Protein AF-A0A9Q0YGW3-F1 (afdb_monomer_lite)

pLDDT: mean 72.69, std 21.83, range [34.22, 97.94]

Structure (mmCIF, N/CA/C/O backbone):
data_AF-A0A9Q0YGW3-F1
#
_entry.id   AF-A0A9Q0YGW3-F1
#
loop_
_atom_site.group_PDB
_atom_site.id
_atom_site.type_symbol
_atom_site.label_atom_id
_atom_site.label_alt_id
_atom_site.label_comp_id
_atom_site.label_asym_id
_atom_site.label_entity_id
_atom_site.label_seq_id
_atom_site.pdbx_PDB_ins_code
_atom_site.Cartn_x
_atom_site.Cartn_y
_atom_site.Cartn_z
_atom_site.occupancy
_atom_site.B_iso_or_equiv
_atom_site.auth_seq_id
_atom_site.auth_comp_id
_atom_site.auth_asym_id
_atom_site.auth_atom_id
_atom_site.pdbx_PDB_model_num
ATOM 1 N N . MET A 1 1 ? 1.025 28.188 9.854 1.00 34.22 1 MET A N 1
ATOM 2 C CA . MET A 1 1 ? 1.081 28.379 8.388 1.00 34.22 1 MET A CA 1
ATOM 3 C C . MET A 1 1 ? 1.190 27.004 7.751 1.00 34.22 1 MET A C 1
ATOM 5 O O . MET A 1 1 ? 2.243 26.392 7.856 1.00 34.22 1 MET A O 1
ATOM 9 N N . ALA A 1 2 ? 0.099 26.469 7.198 1.00 44.47 2 ALA A N 1
ATOM 10 C CA . ALA A 1 2 ? 0.156 25.222 6.439 1.00 44.47 2 ALA A CA 1
ATOM 11 C C . ALA A 1 2 ? 0.790 25.534 5.076 1.00 44.47 2 ALA A C 1
ATOM 13 O O . ALA A 1 2 ? 0.248 26.331 4.313 1.00 44.47 2 ALA A O 1
AT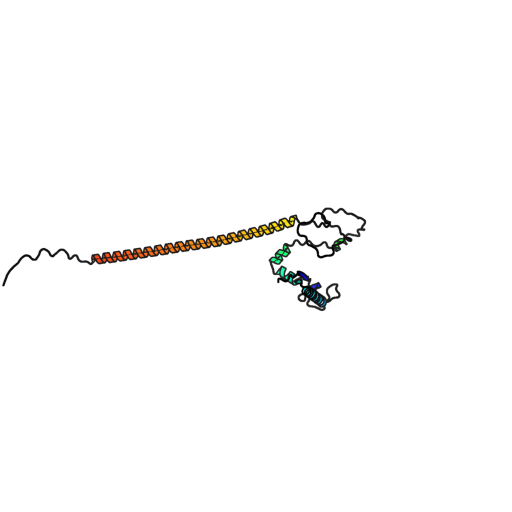OM 14 N N . SER A 1 3 ? 1.976 24.985 4.818 1.00 52.34 3 SER A N 1
ATOM 15 C CA . SER A 1 3 ? 2.612 25.055 3.503 1.00 52.34 3 SER A CA 1
ATOM 16 C C . SER A 1 3 ? 1.710 24.332 2.504 1.00 52.34 3 SER A C 1
ATOM 18 O O . SER A 1 3 ? 1.443 23.145 2.679 1.00 52.34 3 SER A O 1
ATOM 20 N N . ILE A 1 4 ? 1.205 25.041 1.492 1.00 58.38 4 ILE A N 1
ATOM 21 C CA . ILE A 1 4 ? 0.469 24.436 0.377 1.00 58.38 4 ILE A CA 1
ATOM 22 C C . ILE A 1 4 ? 1.503 23.685 -0.468 1.00 58.38 4 ILE A C 1
ATOM 24 O O . ILE A 1 4 ? 2.115 24.253 -1.372 1.00 58.38 4 ILE A O 1
ATOM 28 N N . THR A 1 5 ? 1.758 22.422 -0.140 1.00 63.16 5 THR A N 1
ATOM 29 C CA . THR A 1 5 ? 2.591 21.550 -0.966 1.00 63.16 5 THR A CA 1
ATOM 30 C C . THR A 1 5 ? 1.760 21.017 -2.127 1.00 63.16 5 THR A C 1
ATOM 32 O O . THR A 1 5 ? 0.604 20.625 -1.967 1.00 63.16 5 THR A O 1
ATOM 35 N N . ARG A 1 6 ? 2.324 21.043 -3.338 1.00 78.75 6 ARG A N 1
ATOM 36 C CA . ARG A 1 6 ? 1.655 20.495 -4.527 1.00 78.75 6 ARG A CA 1
ATOM 37 C C . ARG A 1 6 ? 2.003 19.005 -4.607 1.00 78.75 6 ARG A C 1
ATOM 39 O O . ARG A 1 6 ? 3.188 18.711 -4.784 1.00 78.75 6 ARG A O 1
ATOM 46 N N . PRO A 1 7 ? 1.045 18.073 -4.464 1.00 85.56 7 PRO A N 1
ATOM 47 C CA . PRO A 1 7 ? 1.354 16.651 -4.535 1.00 85.56 7 PRO A CA 1
ATOM 48 C C . PRO A 1 7 ? 1.792 16.280 -5.956 1.00 85.56 7 PRO A C 1
ATOM 50 O O . PRO A 1 7 ? 1.189 16.716 -6.939 1.00 85.56 7 PRO A O 1
ATOM 53 N N . PHE A 1 8 ? 2.851 15.483 -6.067 1.00 85.12 8 PHE A N 1
ATOM 54 C CA . PHE A 1 8 ? 3.361 14.965 -7.332 1.00 85.12 8 PHE A CA 1
ATOM 55 C C . PHE A 1 8 ? 3.644 13.469 -7.201 1.00 85.12 8 PHE A C 1
ATOM 57 O O . PHE A 1 8 ? 4.575 13.060 -6.512 1.00 85.12 8 PHE A O 1
ATOM 64 N N . THR A 1 9 ? 2.858 12.640 -7.880 1.00 90.81 9 THR A N 1
ATOM 65 C CA . THR A 1 9 ? 2.995 11.179 -7.827 1.00 90.81 9 THR A CA 1
ATOM 66 C C . THR A 1 9 ? 3.787 10.656 -9.022 1.00 90.81 9 THR A C 1
ATOM 68 O O . THR A 1 9 ? 3.418 10.920 -10.168 1.00 90.81 9 THR A O 1
ATOM 71 N N . ASN A 1 10 ? 4.839 9.873 -8.779 1.00 91.12 10 ASN A N 1
ATOM 72 C CA . ASN A 1 10 ? 5.590 9.163 -9.818 1.00 91.12 10 ASN A CA 1
ATOM 73 C C . ASN A 1 10 ? 5.508 7.648 -9.624 1.00 91.12 10 ASN A C 1
ATOM 75 O O . ASN A 1 10 ? 5.675 7.139 -8.517 1.00 91.12 10 ASN A O 1
ATOM 79 N N . PHE A 1 11 ? 5.368 6.934 -10.738 1.00 94.81 11 PHE A N 1
ATOM 80 C CA . PHE A 1 11 ? 5.525 5.487 -10.800 1.00 94.81 11 PHE A CA 1
ATOM 81 C C . PHE A 1 11 ? 6.723 5.131 -11.687 1.00 94.81 11 PHE A C 1
ATOM 83 O O . PHE A 1 11 ? 6.799 5.572 -12.837 1.00 94.81 11 PHE A O 1
ATOM 90 N N . TYR A 1 12 ? 7.663 4.342 -11.167 1.00 95.69 12 TYR A N 1
ATOM 91 C CA . TYR A 1 12 ? 8.902 3.993 -11.861 1.00 95.69 12 TYR A CA 1
ATOM 92 C C . TYR A 1 12 ? 8.947 2.515 -12.241 1.00 95.69 12 TYR A C 1
ATOM 94 O O . TYR A 1 12 ? 9.093 1.641 -11.387 1.00 95.69 12 TYR A O 1
ATOM 102 N N . GLY A 1 13 ? 8.929 2.241 -13.548 1.00 96.25 13 GLY A N 1
ATOM 103 C CA . GLY A 1 13 ? 9.282 0.921 -14.071 1.00 96.25 13 GLY A CA 1
ATOM 104 C C . GLY A 1 13 ? 10.760 0.618 -13.813 1.00 96.25 13 GLY A C 1
ATOM 105 O O . GLY A 1 13 ? 11.630 1.402 -14.215 1.00 96.25 13 GLY A O 1
ATOM 106 N N . CYS A 1 14 ? 11.051 -0.510 -13.168 1.00 96.44 14 CYS A N 1
ATOM 107 C CA . CYS A 1 14 ? 12.362 -0.839 -12.614 1.00 96.44 14 CYS A CA 1
ATOM 108 C C . CYS A 1 14 ? 13.463 -0.942 -13.671 1.00 96.44 14 CYS A C 1
ATOM 110 O O . CYS A 1 14 ? 14.580 -0.486 -13.432 1.00 96.44 14 CYS A O 1
ATOM 112 N N . VAL A 1 15 ? 13.151 -1.514 -14.836 1.00 95.88 15 VAL A N 1
ATOM 113 C CA . VAL A 1 15 ? 14.101 -1.667 -15.953 1.00 95.88 15 VAL A CA 1
ATOM 114 C C . VAL A 1 15 ? 14.443 -0.317 -16.585 1.00 95.88 15 VAL A C 1
ATOM 116 O O . VAL A 1 15 ? 15.586 -0.075 -16.954 1.00 95.88 15 VAL A O 1
ATOM 119 N N . TRP A 1 16 ? 13.463 0.577 -16.698 1.00 95.81 16 TRP A N 1
ATOM 120 C CA . TRP A 1 16 ? 13.606 1.845 -17.418 1.00 95.81 16 TRP A CA 1
ATOM 121 C C . TRP A 1 16 ? 14.227 2.957 -16.570 1.00 95.81 16 TRP A C 1
ATOM 123 O O . TRP A 1 16 ? 14.836 3.878 -17.112 1.00 95.81 16 TRP A O 1
ATOM 133 N N . HIS A 1 17 ? 14.085 2.855 -15.248 1.00 96.44 17 HIS A N 1
ATOM 134 C CA . HIS A 1 17 ? 14.568 3.838 -14.274 1.00 96.44 17 HIS A CA 1
ATOM 135 C C . HIS A 1 17 ? 15.733 3.313 -13.422 1.00 96.44 17 HIS A C 1
ATOM 137 O O . HIS A 1 17 ? 16.160 3.984 -12.484 1.00 96.44 17 HIS A O 1
ATOM 143 N N . GLY A 1 18 ? 16.249 2.118 -13.729 1.00 96.00 18 GLY A N 1
ATOM 144 C CA . GLY A 1 18 ? 17.451 1.577 -13.101 1.00 96.00 18 GLY A CA 1
ATOM 145 C C . GLY A 1 18 ? 17.289 1.254 -11.616 1.00 96.00 18 GLY A C 1
ATOM 146 O O . GLY A 1 18 ? 18.167 1.587 -10.819 1.00 96.00 18 GLY A O 1
ATOM 147 N N . CYS A 1 19 ? 16.185 0.611 -11.223 1.00 97.00 19 CYS A N 1
ATOM 148 C CA . CYS A 1 19 ? 15.903 0.301 -9.818 1.00 97.00 19 CYS A CA 1
ATOM 149 C C . CYS A 1 19 ? 17.096 -0.390 -9.133 1.00 97.00 19 CYS A C 1
ATOM 151 O O . CYS A 1 19 ? 17.516 -1.452 -9.599 1.00 97.00 19 CYS A O 1
ATOM 153 N N . PRO A 1 20 ? 17.618 0.137 -8.012 1.00 94.44 20 PRO A N 1
ATOM 154 C CA . PRO A 1 20 ? 18.785 -0.441 -7.344 1.00 94.44 20 PRO A CA 1
ATOM 155 C C . PRO A 1 20 ? 18.497 -1.802 -6.693 1.00 94.44 20 PRO A C 1
ATOM 157 O O . PRO A 1 20 ? 19.422 -2.573 -6.471 1.00 94.44 20 PRO A O 1
ATOM 160 N N . ARG A 1 21 ? 17.223 -2.118 -6.412 1.00 95.12 21 ARG A N 1
ATOM 161 C CA . ARG A 1 21 ? 16.808 -3.409 -5.833 1.00 95.12 21 ARG A CA 1
ATOM 162 C C . ARG A 1 21 ? 16.733 -4.522 -6.878 1.00 95.12 21 ARG A C 1
ATOM 164 O O . ARG A 1 21 ? 17.097 -5.654 -6.590 1.00 95.12 21 ARG A O 1
ATOM 171 N N . CYS A 1 22 ? 16.246 -4.205 -8.078 1.00 95.38 22 CYS A N 1
ATOM 172 C CA . CYS A 1 22 ? 15.984 -5.199 -9.125 1.00 95.38 22 CYS A CA 1
ATOM 173 C C . CYS A 1 22 ? 17.083 -5.274 -10.188 1.00 95.38 22 CYS A C 1
ATOM 175 O O . CYS A 1 22 ? 17.227 -6.303 -10.840 1.00 95.38 22 CYS A O 1
ATOM 177 N N . GLN A 1 23 ? 17.829 -4.186 -10.399 1.00 95.00 23 GLN A N 1
ATOM 178 C CA . GLN A 1 23 ? 18.868 -4.077 -11.423 1.00 95.00 23 GLN A CA 1
ATOM 179 C C . GLN A 1 23 ? 20.235 -3.965 -10.735 1.00 95.00 23 GLN A C 1
ATOM 181 O O . GLN A 1 23 ? 20.761 -2.864 -10.548 1.00 95.00 23 GLN A O 1
ATOM 186 N N . THR A 1 24 ? 20.770 -5.114 -10.307 1.00 94.44 24 THR A N 1
ATOM 187 C CA . THR A 1 24 ? 22.036 -5.215 -9.558 1.00 94.44 24 THR A CA 1
ATOM 188 C C . THR A 1 24 ? 23.260 -4.939 -10.429 1.00 94.44 24 THR A C 1
ATOM 190 O O . THR A 1 24 ? 24.196 -4.289 -9.973 1.00 94.44 24 THR A O 1
ATOM 193 N N . ASP A 1 25 ? 23.242 -5.360 -11.696 1.00 96.00 25 ASP A N 1
ATOM 194 C CA . ASP A 1 25 ? 24.261 -4.971 -12.673 1.00 96.00 25 ASP A CA 1
ATOM 195 C C . ASP A 1 25 ? 24.021 -3.528 -13.139 1.00 96.00 2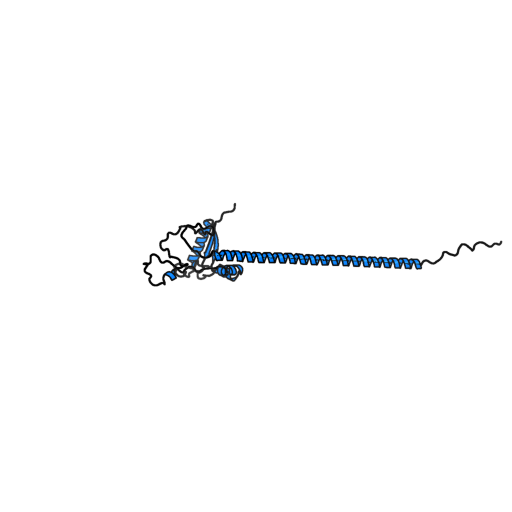5 ASP A C 1
ATOM 197 O O . ASP A 1 25 ? 23.177 -3.243 -13.994 1.00 96.00 25 ASP A O 1
ATOM 201 N N . ARG A 1 26 ? 24.778 -2.608 -12.537 1.00 95.94 26 ARG A N 1
ATOM 202 C CA . ARG A 1 26 ? 24.669 -1.161 -12.753 1.00 95.94 26 ARG A CA 1
ATOM 203 C C . ARG A 1 26 ? 25.230 -0.713 -14.104 1.00 95.94 26 ARG A C 1
ATOM 205 O O . ARG A 1 26 ? 24.780 0.301 -14.637 1.00 95.94 26 ARG A O 1
ATOM 212 N N . CYS A 1 27 ? 26.158 -1.482 -14.674 1.00 96.19 27 CYS A N 1
ATOM 213 C CA . CYS A 1 27 ? 26.811 -1.197 -15.953 1.00 96.19 27 CYS A CA 1
ATOM 214 C C . CYS A 1 27 ? 26.012 -1.727 -17.150 1.00 96.19 27 CYS A C 1
ATOM 216 O O . CYS A 1 27 ? 26.221 -1.285 -18.285 1.00 96.19 27 CYS A O 1
ATOM 218 N N . LYS A 1 28 ? 25.070 -2.648 -16.915 1.00 95.75 28 LYS A N 1
ATOM 219 C CA . LYS A 1 28 ? 24.149 -3.144 -17.938 1.00 95.75 28 LYS A CA 1
ATOM 220 C C . LYS A 1 28 ? 23.395 -1.996 -18.607 1.00 95.75 28 LYS A C 1
ATOM 222 O O . LYS A 1 28 ? 22.897 -1.084 -17.949 1.00 95.75 28 LYS A O 1
ATOM 227 N N . LYS A 1 29 ? 23.256 -2.070 -19.931 1.00 96.81 29 LYS A N 1
ATOM 228 C CA . LYS A 1 29 ? 22.435 -1.125 -20.696 1.00 96.81 29 LYS A CA 1
ATOM 229 C C . LYS A 1 29 ? 20.947 -1.413 -20.527 1.00 96.81 29 LYS A C 1
ATOM 231 O O . LYS A 1 29 ? 20.521 -2.569 -20.524 1.00 96.81 29 LYS A O 1
ATOM 236 N N . VAL A 1 30 ? 20.156 -0.348 -20.450 1.00 95.69 30 VAL A N 1
ATOM 237 C CA . VAL A 1 30 ? 18.694 -0.444 -20.534 1.00 95.69 30 VAL A CA 1
ATOM 238 C C . VAL A 1 30 ? 18.309 -0.912 -21.951 1.00 95.69 30 VAL A C 1
ATOM 240 O O . VAL A 1 30 ? 18.898 -0.423 -22.921 1.00 95.69 30 VAL A O 1
ATOM 243 N N . PRO A 1 31 ? 17.351 -1.848 -22.117 1.00 94.12 31 PRO A N 1
ATOM 244 C CA . PRO A 1 31 ? 16.952 -2.351 -23.432 1.00 94.12 31 PRO A CA 1
ATOM 245 C C . PRO A 1 31 ? 16.588 -1.225 -24.409 1.00 94.12 31 PRO A C 1
ATOM 247 O O . PRO A 1 31 ? 15.823 -0.327 -24.073 1.00 94.12 31 PRO A O 1
ATOM 250 N N . GLY A 1 32 ? 17.156 -1.250 -25.617 1.00 92.25 32 GLY A N 1
ATOM 251 C CA . GLY A 1 32 ? 16.901 -0.223 -26.638 1.00 92.25 32 GLY A CA 1
ATOM 252 C C . GLY A 1 32 ? 17.444 1.175 -26.305 1.00 92.25 32 GLY A C 1
ATOM 253 O O . GLY A 1 32 ? 17.109 2.139 -26.991 1.00 92.25 32 GLY A O 1
ATOM 254 N N . SER A 1 33 ? 18.281 1.310 -25.273 1.00 92.12 33 SER A N 1
ATOM 255 C CA . SER A 1 33 ? 18.845 2.582 -24.824 1.00 92.12 33 SER A CA 1
ATOM 256 C C . SER A 1 33 ? 20.373 2.560 -24.838 1.00 92.12 33 SER A C 1
ATOM 258 O O . SER A 1 33 ? 21.018 1.526 -24.671 1.00 92.12 33 SER A O 1
ATOM 260 N N . ARG A 1 34 ? 20.974 3.743 -25.002 1.00 95.00 34 ARG A N 1
ATOM 261 C CA . ARG A 1 34 ? 22.428 3.936 -24.862 1.00 95.00 34 ARG A CA 1
ATOM 262 C C . ARG A 1 34 ? 22.890 4.062 -23.408 1.00 95.00 34 ARG A C 1
ATOM 264 O O . ARG A 1 34 ? 24.089 4.024 -23.163 1.00 95.00 34 ARG A O 1
ATOM 271 N N . PHE A 1 35 ? 21.955 4.259 -22.480 1.00 96.25 35 PHE A N 1
ATOM 272 C CA . PHE A 1 35 ? 22.228 4.512 -21.068 1.00 96.25 35 PHE A CA 1
ATOM 273 C C . PHE A 1 35 ? 22.314 3.214 -20.264 1.00 96.25 35 PHE A C 1
ATOM 275 O O . PHE A 1 35 ? 21.610 2.241 -20.555 1.00 96.25 35 PHE A O 1
ATOM 282 N N . THR A 1 36 ? 23.154 3.229 -19.236 1.00 97.69 36 THR A N 1
ATOM 283 C CA . THR A 1 36 ? 23.264 2.151 -18.251 1.00 97.69 36 THR A CA 1
ATOM 284 C C . THR A 1 36 ? 22.145 2.218 -17.204 1.00 97.69 36 THR A C 1
ATOM 286 O O . THR A 1 36 ? 21.430 3.224 -17.085 1.00 97.69 36 THR A O 1
ATOM 289 N N . MET A 1 37 ? 21.976 1.143 -16.431 1.00 97.50 37 MET A N 1
ATOM 290 C CA . MET A 1 37 ? 21.082 1.129 -15.268 1.00 97.50 37 MET A CA 1
ATOM 291 C C . MET A 1 37 ? 21.466 2.228 -14.271 1.00 97.50 37 MET A C 1
ATOM 293 O O . MET A 1 37 ? 20.584 2.917 -13.759 1.00 97.50 37 MET A O 1
ATOM 297 N N . GLU A 1 38 ? 22.764 2.468 -14.064 1.00 97.88 38 GLU A N 1
ATOM 298 C CA . GLU A 1 38 ? 23.231 3.566 -13.215 1.00 97.88 38 GLU A CA 1
ATOM 299 C C . GLU A 1 38 ? 22.857 4.941 -13.771 1.00 97.88 38 GLU A C 1
ATOM 301 O O . GLU A 1 38 ? 22.288 5.764 -13.053 1.00 97.88 38 GLU A O 1
ATOM 306 N N . ASP A 1 39 ? 23.073 5.177 -15.066 1.00 97.88 39 ASP A N 1
ATOM 307 C CA . ASP A 1 39 ? 22.738 6.460 -15.692 1.00 97.88 39 ASP A CA 1
ATOM 308 C C . ASP A 1 39 ? 21.251 6.808 -15.536 1.00 97.88 39 ASP A C 1
ATOM 310 O O . ASP A 1 39 ? 20.884 7.957 -15.273 1.00 97.88 39 ASP A O 1
ATOM 314 N N . THR A 1 40 ? 20.371 5.824 -15.740 1.00 96.88 40 THR A N 1
ATOM 315 C CA . THR A 1 40 ? 18.917 6.028 -15.629 1.00 96.88 40 THR A CA 1
ATOM 316 C C . THR A 1 40 ? 18.463 6.224 -14.186 1.00 96.88 40 THR A C 1
ATOM 318 O O . THR A 1 40 ? 17.601 7.071 -13.931 1.00 96.88 40 THR A O 1
ATOM 321 N N . TYR A 1 41 ? 19.099 5.551 -13.231 1.00 97.75 41 TYR A N 1
ATOM 322 C CA . TYR A 1 41 ? 18.865 5.778 -11.809 1.00 97.75 41 TYR A CA 1
ATOM 323 C C . TYR A 1 41 ? 19.292 7.178 -11.365 1.00 97.75 41 TYR A C 1
ATOM 325 O O . TYR A 1 41 ? 18.502 7.903 -10.758 1.00 97.75 41 TYR A O 1
ATOM 333 N N . LEU A 1 42 ? 20.493 7.620 -11.747 1.00 97.94 42 LEU A N 1
ATOM 334 C CA . LEU A 1 42 ? 20.981 8.966 -11.438 1.00 97.94 42 LEU A CA 1
ATOM 335 C C . LEU A 1 42 ? 20.082 10.051 -12.043 1.00 97.94 42 LEU A C 1
ATOM 337 O O . LEU A 1 42 ? 19.812 11.071 -11.403 1.00 97.94 42 LEU A O 1
ATOM 341 N N . LYS A 1 43 ? 19.559 9.830 -13.254 1.00 97.12 43 LYS A N 1
ATOM 342 C CA . LYS A 1 43 ? 18.549 10.716 -13.855 1.00 97.12 43 LYS A CA 1
ATOM 343 C C . LYS A 1 43 ? 17.248 10.741 -13.062 1.00 97.12 43 LYS A C 1
ATOM 345 O O . LYS A 1 43 ? 16.692 11.824 -12.882 1.00 97.12 43 LYS A O 1
ATOM 350 N N . THR A 1 44 ? 16.788 9.587 -12.585 1.00 96.31 44 THR A N 1
ATOM 351 C CA . THR A 1 44 ? 15.595 9.478 -11.734 1.00 96.31 44 THR A CA 1
ATOM 352 C C . THR A 1 44 ? 15.786 10.301 -10.461 1.00 96.31 44 THR A C 1
ATOM 354 O O . THR A 1 44 ? 15.013 11.224 -10.221 1.00 96.31 44 THR A O 1
ATOM 357 N N . LEU A 1 45 ? 16.901 10.113 -9.745 1.00 96.69 45 LEU A N 1
ATOM 358 C CA . LEU A 1 45 ? 17.235 10.908 -8.555 1.00 96.69 45 LEU A CA 1
ATOM 359 C C . LEU A 1 45 ? 17.332 12.410 -8.848 1.00 96.69 45 LEU A C 1
ATOM 361 O O . LEU A 1 45 ? 16.879 13.238 -8.056 1.00 96.69 45 LEU A O 1
ATOM 365 N N . LYS A 1 46 ? 17.923 12.788 -9.988 1.00 97.44 46 LYS A N 1
ATOM 366 C CA . LYS A 1 46 ? 18.014 14.193 -10.405 1.00 97.44 46 LYS A CA 1
ATOM 367 C C . LYS A 1 46 ? 16.627 14.796 -10.641 1.00 97.44 46 LYS A C 1
ATOM 369 O O . LYS A 1 46 ? 16.403 15.941 -10.246 1.00 97.44 46 LYS A O 1
ATOM 374 N N . LYS A 1 47 ? 15.700 14.042 -11.241 1.00 95.06 47 LYS A N 1
ATOM 375 C CA . LYS A 1 47 ? 14.305 14.462 -11.443 1.00 95.06 47 LYS A CA 1
ATOM 376 C C . LYS A 1 47 ? 13.590 14.646 -10.104 1.00 95.06 47 LYS A C 1
ATOM 378 O O . LYS A 1 47 ? 12.998 15.701 -9.895 1.00 95.06 47 LYS A O 1
ATOM 383 N N . THR A 1 48 ? 13.700 13.686 -9.187 1.00 94.31 48 THR A N 1
ATOM 384 C CA . THR A 1 48 ? 13.100 13.766 -7.844 1.00 94.31 48 THR A CA 1
ATOM 385 C C . THR A 1 48 ? 13.596 14.993 -7.085 1.00 94.31 48 THR A C 1
ATOM 387 O O . THR A 1 48 ? 12.792 15.803 -6.627 1.00 94.31 48 THR A O 1
ATOM 390 N N . LYS A 1 49 ? 14.918 15.214 -7.053 1.00 95.56 49 LYS A N 1
ATOM 391 C CA . LYS A 1 49 ? 15.521 16.397 -6.414 1.00 95.56 49 LYS A CA 1
ATOM 392 C C . LYS A 1 49 ? 15.042 17.705 -7.036 1.00 95.56 49 LYS A C 1
ATOM 394 O O . LYS A 1 49 ? 14.798 18.678 -6.327 1.00 95.56 49 LYS A O 1
ATOM 399 N N . MET A 1 50 ? 14.913 17.746 -8.361 1.00 96.00 50 MET A N 1
ATOM 400 C CA . MET A 1 50 ? 14.391 18.917 -9.063 1.00 96.00 50 MET A CA 1
ATOM 401 C C . MET A 1 50 ? 12.937 19.201 -8.667 1.00 96.00 50 MET A C 1
ATOM 403 O O . MET A 1 50 ? 12.593 20.356 -8.440 1.00 96.00 50 MET A O 1
ATOM 407 N N . LEU A 1 51 ? 12.089 18.178 -8.563 1.00 91.94 51 LEU A N 1
ATOM 408 C CA . LEU A 1 51 ? 10.693 18.335 -8.148 1.00 91.94 51 LEU A CA 1
ATOM 409 C C . LEU A 1 51 ? 10.596 18.821 -6.696 1.00 91.94 51 LEU A C 1
ATOM 411 O O . LEU A 1 51 ? 9.939 19.824 -6.430 1.00 91.94 51 LEU A O 1
ATOM 415 N N . GLN A 1 52 ? 11.342 18.201 -5.785 1.00 91.25 52 GLN A N 1
ATOM 416 C CA . GLN A 1 52 ? 11.400 18.616 -4.380 1.00 91.25 52 GLN A CA 1
ATOM 417 C C . GLN A 1 52 ? 11.881 20.068 -4.226 1.00 91.25 52 GLN A C 1
ATOM 419 O O . GLN A 1 52 ? 11.298 20.841 -3.468 1.00 91.25 52 GLN A O 1
ATOM 424 N N . LYS A 1 53 ? 12.891 20.489 -5.005 1.00 93.75 53 LYS A N 1
ATOM 425 C CA . LYS A 1 53 ? 13.372 21.884 -5.024 1.00 93.75 53 LYS A CA 1
ATOM 426 C C . LYS A 1 53 ? 12.289 22.882 -5.457 1.00 93.75 53 LYS A C 1
ATOM 428 O O . LYS A 1 53 ? 12.325 24.032 -5.036 1.00 93.75 53 LYS A O 1
ATOM 433 N N . ASN A 1 54 ? 11.332 22.452 -6.274 1.00 89.25 54 ASN A N 1
ATOM 434 C CA . ASN A 1 54 ? 10.210 23.272 -6.731 1.00 89.25 54 ASN A CA 1
ATOM 435 C C . ASN A 1 54 ? 8.977 23.173 -5.809 1.00 89.25 54 ASN A C 1
ATOM 437 O O . ASN A 1 54 ? 7.868 23.464 -6.250 1.00 89.25 54 ASN A O 1
ATOM 441 N N . MET A 1 55 ? 9.166 22.784 -4.540 1.00 88.62 55 MET A N 1
ATOM 442 C CA . MET A 1 55 ? 8.115 22.705 -3.513 1.00 88.62 55 MET A CA 1
ATOM 443 C C . MET A 1 55 ? 6.988 21.706 -3.837 1.00 88.62 55 MET A C 1
ATOM 445 O O . MET A 1 55 ? 5.855 21.864 -3.375 1.00 88.62 55 MET A O 1
ATOM 449 N N . TYR A 1 56 ? 7.293 20.669 -4.623 1.00 89.69 56 TYR A N 1
ATOM 450 C CA . TYR A 1 56 ? 6.398 19.525 -4.779 1.00 89.69 56 TYR A CA 1
ATOM 451 C C . TYR A 1 56 ? 6.594 18.531 -3.635 1.00 89.69 56 TYR A C 1
ATOM 453 O O . TYR A 1 56 ? 7.727 18.223 -3.258 1.00 89.69 56 TYR A O 1
ATOM 461 N N . ASP A 1 57 ? 5.484 17.994 -3.136 1.00 90.00 57 ASP A N 1
ATOM 462 C CA . ASP A 1 57 ? 5.480 16.822 -2.266 1.00 90.00 57 ASP A CA 1
ATOM 463 C C . ASP A 1 57 ? 5.480 15.569 -3.146 1.00 90.00 57 ASP A C 1
ATOM 465 O O . ASP A 1 57 ? 4.478 15.236 -3.783 1.00 90.00 57 ASP A O 1
ATOM 469 N N . VAL A 1 58 ? 6.654 14.953 -3.291 1.00 91.50 58 VAL A N 1
ATOM 470 C CA . VAL A 1 58 ? 6.878 13.884 -4.268 1.00 91.50 58 VAL A CA 1
ATOM 471 C C . VAL A 1 58 ? 6.630 12.528 -3.620 1.00 91.50 58 VAL A C 1
ATOM 473 O O . VAL A 1 58 ? 7.416 12.084 -2.786 1.00 91.50 58 VAL A O 1
ATOM 476 N N . VAL A 1 59 ? 5.579 11.845 -4.068 1.00 92.94 59 VAL A N 1
ATOM 477 C CA . VAL A 1 59 ? 5.261 10.469 -3.672 1.00 92.94 59 VAL A CA 1
ATOM 478 C C . VAL A 1 59 ? 5.695 9.530 -4.791 1.00 92.94 59 VAL A C 1
ATOM 480 O O . VAL A 1 59 ? 5.243 9.647 -5.931 1.00 92.94 59 VAL A O 1
ATOM 483 N N . GLU A 1 60 ? 6.591 8.600 -4.482 1.00 93.50 60 GLU A N 1
ATOM 484 C CA . GLU A 1 60 ? 7.197 7.708 -5.472 1.00 93.50 60 GLU A CA 1
ATOM 485 C C . GLU A 1 60 ? 6.869 6.248 -5.177 1.00 93.50 60 GLU A C 1
ATOM 487 O O . GLU A 1 60 ? 6.943 5.801 -4.034 1.00 93.50 60 GLU A O 1
ATOM 492 N N . MET A 1 61 ? 6.559 5.492 -6.227 1.00 95.75 61 MET A N 1
ATOM 493 C CA . MET A 1 61 ? 6.334 4.051 -6.160 1.00 95.75 61 MET A CA 1
ATOM 494 C C . MET A 1 61 ? 7.138 3.356 -7.260 1.00 95.75 61 MET A C 1
ATOM 496 O O . MET A 1 61 ? 7.072 3.742 -8.427 1.00 95.75 61 MET A O 1
ATOM 500 N N . TRP A 1 62 ? 7.899 2.323 -6.907 1.00 97.50 62 TRP A N 1
ATOM 501 C CA . TRP A 1 62 ? 8.588 1.474 -7.884 1.00 97.50 62 TRP A CA 1
ATOM 502 C C . TRP A 1 62 ? 7.718 0.280 -8.260 1.00 97.50 62 TRP A C 1
ATOM 504 O O . TRP A 1 62 ? 6.974 -0.213 -7.410 1.00 97.50 62 TRP A O 1
ATOM 514 N N . ASP A 1 63 ? 7.861 -0.237 -9.486 1.00 96.00 63 ASP A N 1
ATOM 515 C CA . ASP A 1 63 ? 7.059 -1.394 -9.918 1.00 96.00 63 ASP A CA 1
ATOM 516 C C . ASP A 1 63 ? 7.197 -2.592 -8.969 1.00 96.00 63 ASP A C 1
ATOM 518 O O . ASP A 1 63 ? 6.206 -3.211 -8.606 1.00 96.00 63 ASP A O 1
ATOM 522 N N . CYS A 1 64 ? 8.397 -2.833 -8.441 1.00 96.50 64 CYS A N 1
ATOM 523 C CA . CYS A 1 64 ? 8.680 -4.005 -7.628 1.00 96.50 64 CYS A CA 1
ATOM 524 C C . CYS A 1 64 ? 8.176 -3.860 -6.192 1.00 96.50 64 CYS A C 1
ATOM 526 O O . CYS A 1 64 ? 8.019 -4.855 -5.479 1.00 96.50 64 CYS A O 1
ATOM 528 N N . ASP A 1 65 ? 7.957 -2.624 -5.745 1.00 96.50 65 ASP A N 1
ATOM 529 C CA . ASP A 1 65 ? 7.314 -2.343 -4.469 1.00 96.50 65 ASP A CA 1
ATOM 530 C C . ASP A 1 65 ? 5.800 -2.465 -4.630 1.00 96.50 65 ASP A C 1
ATOM 532 O O . ASP A 1 65 ? 5.160 -3.109 -3.804 1.00 96.50 65 ASP A O 1
ATOM 536 N N . PHE A 1 66 ? 5.244 -1.968 -5.737 1.00 95.62 66 PHE A N 1
ATOM 537 C CA . PHE A 1 66 ? 3.835 -2.159 -6.071 1.00 95.62 66 PHE A CA 1
ATOM 538 C C . PHE A 1 66 ? 3.476 -3.642 -6.232 1.00 95.62 66 PHE A C 1
ATOM 540 O O . PHE A 1 66 ? 2.552 -4.120 -5.578 1.00 95.62 66 PHE A O 1
ATOM 547 N N . ASP A 1 67 ? 4.256 -4.405 -6.997 1.00 95.25 67 ASP A N 1
ATOM 548 C CA . ASP A 1 67 ? 4.073 -5.851 -7.164 1.00 95.25 67 ASP A CA 1
ATOM 549 C C . ASP A 1 67 ? 4.122 -6.596 -5.828 1.00 95.25 67 ASP A C 1
ATOM 551 O O . ASP A 1 67 ? 3.425 -7.595 -5.631 1.00 95.25 67 ASP A O 1
ATOM 555 N N . ARG A 1 68 ? 4.963 -6.132 -4.897 1.00 96.19 68 ARG A N 1
ATOM 556 C CA . ARG A 1 68 ? 5.039 -6.692 -3.547 1.00 96.19 68 ARG A CA 1
ATOM 557 C C . ARG A 1 68 ? 3.789 -6.352 -2.754 1.00 96.19 68 ARG A C 1
ATOM 559 O O . ARG A 1 68 ? 3.203 -7.268 -2.191 1.00 96.19 68 ARG A O 1
ATOM 566 N N . LEU A 1 69 ? 3.357 -5.092 -2.771 1.00 95.88 69 LEU A N 1
ATOM 567 C CA . LEU A 1 69 ? 2.140 -4.636 -2.100 1.00 95.88 69 LEU A CA 1
ATOM 568 C C . LEU A 1 69 ? 0.914 -5.412 -2.583 1.00 95.88 69 LEU A C 1
ATOM 570 O O . LEU A 1 69 ? 0.188 -5.955 -1.763 1.00 95.88 69 LEU A O 1
ATOM 574 N N . VAL A 1 70 ? 0.738 -5.581 -3.895 1.00 94.88 70 VAL A N 1
ATOM 575 C CA . VAL A 1 70 ? -0.365 -6.378 -4.466 1.00 94.88 70 VAL A CA 1
ATOM 576 C C . VAL A 1 70 ? -0.329 -7.842 -3.998 1.00 94.88 70 VAL A C 1
ATOM 578 O O . VAL A 1 70 ? -1.369 -8.494 -3.886 1.00 94.88 70 VAL A O 1
ATOM 581 N N . LYS A 1 71 ? 0.853 -8.396 -3.709 1.00 95.12 71 LYS A N 1
ATOM 582 C CA . LYS A 1 71 ? 0.986 -9.770 -3.196 1.00 95.12 71 LYS A CA 1
ATOM 583 C C . LYS A 1 71 ? 0.724 -9.859 -1.694 1.00 95.12 71 LYS A C 1
ATOM 585 O O . LYS A 1 71 ? 0.074 -10.813 -1.260 1.00 95.12 71 LYS A O 1
ATOM 590 N N . THR A 1 72 ? 1.240 -8.911 -0.917 1.00 96.88 72 THR A N 1
ATOM 591 C CA . THR A 1 72 ? 1.226 -8.956 0.551 1.00 96.88 72 THR A CA 1
ATOM 592 C C . THR A 1 72 ? -0.049 -8.393 1.159 1.00 96.88 72 THR A C 1
ATOM 594 O O . THR A 1 72 ? -0.496 -8.910 2.176 1.00 96.88 72 THR A O 1
ATOM 597 N N . ASP A 1 73 ? -0.626 -7.358 0.551 1.00 96.94 73 ASP A N 1
ATOM 598 C CA . ASP A 1 73 ? -1.781 -6.636 1.075 1.00 96.94 73 ASP A CA 1
ATOM 599 C C . ASP A 1 73 ? -3.086 -7.130 0.412 1.00 96.94 73 ASP A C 1
ATOM 601 O O . ASP A 1 73 ? -3.276 -6.963 -0.802 1.00 96.94 73 ASP A O 1
ATOM 605 N N . PRO A 1 74 ? -3.999 -7.757 1.181 1.00 94.81 74 PRO A N 1
ATOM 606 C CA . PRO A 1 74 ? -5.296 -8.195 0.678 1.00 94.81 74 PRO A CA 1
ATOM 607 C C . PRO A 1 74 ? -6.164 -7.059 0.125 1.00 94.81 74 PRO A C 1
ATOM 609 O O . PRO A 1 74 ? -6.887 -7.299 -0.845 1.00 94.81 74 PRO A O 1
ATOM 612 N N . GLU A 1 75 ? -6.095 -5.854 0.699 1.00 94.56 75 GLU A N 1
ATOM 613 C CA . GLU A 1 75 ? -6.902 -4.711 0.255 1.00 94.56 75 GLU A CA 1
ATOM 614 C C . GLU A 1 75 ? -6.411 -4.198 -1.096 1.00 94.56 75 GLU A C 1
ATOM 616 O O . GLU A 1 75 ? -7.196 -4.092 -2.042 1.00 94.56 75 GLU A O 1
ATOM 621 N N . MET A 1 76 ? -5.098 -3.990 -1.236 1.00 92.00 76 MET A N 1
ATOM 622 C CA . MET A 1 76 ? -4.481 -3.617 -2.512 1.00 92.00 76 MET A CA 1
ATOM 623 C C . MET A 1 76 ? -4.782 -4.647 -3.608 1.00 92.00 76 MET A C 1
ATOM 625 O O . MET A 1 76 ? -5.114 -4.295 -4.743 1.00 92.00 76 MET A O 1
ATOM 629 N N . ARG A 1 77 ? -4.725 -5.940 -3.273 1.00 93.75 77 ARG A N 1
ATOM 630 C CA . ARG A 1 77 ? -5.069 -7.018 -4.208 1.00 93.75 77 ARG A CA 1
ATOM 631 C C . ARG A 1 77 ? -6.530 -6.967 -4.646 1.00 93.75 77 ARG A C 1
ATOM 633 O O . ARG A 1 77 ? -6.817 -7.157 -5.829 1.00 93.75 77 ARG A O 1
ATOM 640 N N . ALA A 1 78 ? -7.449 -6.735 -3.711 1.00 92.38 78 ALA A N 1
ATOM 641 C CA . ALA A 1 78 ? -8.869 -6.596 -4.015 1.00 92.38 78 ALA A CA 1
ATOM 642 C C . ALA A 1 78 ? -9.127 -5.364 -4.896 1.00 92.38 78 ALA A C 1
ATOM 644 O O . ALA A 1 78 ? -9.851 -5.473 -5.886 1.00 92.38 78 ALA A O 1
ATOM 645 N N . PHE A 1 79 ? -8.472 -4.240 -4.596 1.00 92.00 79 PHE A N 1
ATOM 646 C CA . PHE A 1 79 ? -8.540 -3.012 -5.385 1.00 92.00 79 PHE A CA 1
ATOM 647 C C . PHE A 1 79 ? -8.086 -3.229 -6.834 1.00 92.00 79 PHE A C 1
ATOM 649 O O . PHE A 1 79 ? -8.833 -2.920 -7.763 1.00 92.00 79 PHE A O 1
ATOM 656 N N . VAL A 1 80 ? -6.910 -3.832 -7.047 1.00 89.62 80 VAL A N 1
ATOM 657 C CA . VAL A 1 80 ? -6.404 -4.124 -8.401 1.00 89.62 80 VAL A CA 1
ATOM 658 C C . VAL A 1 80 ? -7.333 -5.082 -9.149 1.00 89.62 80 VAL A C 1
ATOM 660 O O . VAL A 1 80 ? -7.582 -4.886 -10.335 1.00 89.62 80 VAL A O 1
ATOM 663 N N . LYS A 1 81 ? -7.899 -6.088 -8.470 1.00 88.44 81 LYS A N 1
ATOM 664 C CA . LYS A 1 81 ? -8.844 -7.036 -9.084 1.00 88.44 81 LYS A CA 1
ATOM 665 C C . LYS A 1 81 ? -10.176 -6.383 -9.472 1.00 88.44 81 LYS A C 1
ATOM 667 O O . LYS A 1 81 ? -10.775 -6.776 -10.468 1.00 88.44 81 LYS A O 1
ATOM 672 N N . ALA A 1 82 ? -10.653 -5.428 -8.678 1.00 89.62 82 ALA A N 1
ATOM 673 C CA . ALA A 1 82 ? -11.887 -4.693 -8.945 1.00 89.62 82 ALA A CA 1
ATOM 674 C C . ALA A 1 82 ? -11.715 -3.615 -10.029 1.00 89.62 82 ALA A C 1
ATOM 676 O O . ALA A 1 82 ? -12.702 -3.158 -10.607 1.00 89.62 82 ALA A O 1
ATOM 677 N N . MET A 1 83 ? -10.477 -3.206 -10.318 1.00 84.25 83 MET A N 1
ATOM 678 C CA . MET A 1 83 ? -10.186 -2.220 -11.349 1.00 84.25 83 MET A CA 1
ATOM 679 C C . MET A 1 83 ? -10.526 -2.789 -12.735 1.00 84.25 83 MET A C 1
ATOM 681 O O . MET A 1 83 ? -9.862 -3.692 -13.239 1.00 84.25 83 MET A O 1
ATOM 685 N N . ALA A 1 84 ? -11.551 -2.229 -13.383 1.00 67.50 84 ALA A N 1
ATOM 686 C CA . ALA A 1 84 ? -11.911 -2.545 -14.764 1.00 67.50 84 ALA A CA 1
ATOM 687 C C . ALA A 1 84 ? -10.912 -1.900 -15.743 1.00 67.50 84 ALA A C 1
ATOM 689 O O . ALA A 1 84 ? -11.242 -0.955 -16.464 1.00 67.50 84 ALA A O 1
ATOM 690 N N . TYR A 1 85 ? -9.668 -2.380 -15.740 1.00 70.56 85 TYR A N 1
ATOM 691 C CA . TYR A 1 85 ? -8.657 -1.943 -16.693 1.00 70.56 85 TYR A CA 1
ATOM 692 C C . TYR A 1 85 ? -9.054 -2.411 -18.093 1.00 70.56 85 TYR A C 1
ATOM 694 O O . TYR A 1 85 ? -9.113 -3.606 -18.378 1.00 70.56 85 TYR A O 1
ATOM 702 N N . ARG A 1 86 ? -9.351 -1.455 -18.970 1.00 61.84 86 ARG A N 1
ATOM 703 C CA . ARG A 1 86 ? -9.496 -1.720 -20.399 1.00 61.84 86 ARG A CA 1
ATOM 704 C C . ARG A 1 86 ? -8.151 -1.480 -21.037 1.00 61.84 86 ARG A C 1
ATOM 706 O O . ARG A 1 86 ? -7.615 -0.380 -20.920 1.00 61.84 86 ARG A O 1
ATOM 713 N N . GLU A 1 87 ? -7.624 -2.510 -21.684 1.00 60.16 87 GLU A N 1
ATOM 714 C CA . GLU A 1 87 ? -6.366 -2.408 -22.405 1.00 60.16 87 GLU A CA 1
ATOM 715 C C . GLU A 1 87 ? -6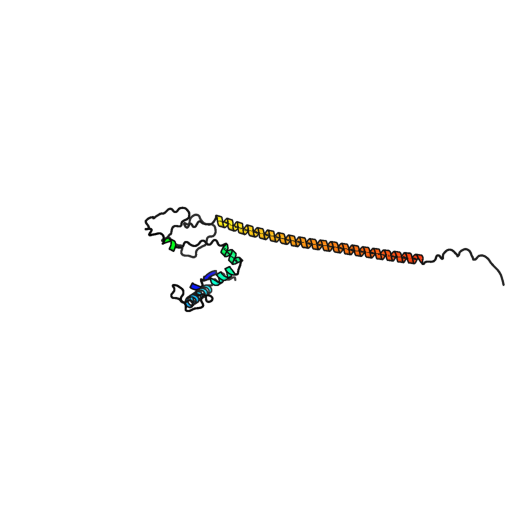.455 -1.244 -23.405 1.00 60.16 87 GLU A C 1
ATOM 717 O O . GLU A 1 87 ? -7.395 -1.195 -24.209 1.00 60.16 87 GLU A O 1
ATOM 722 N N . PRO A 1 88 ? -5.546 -0.255 -23.322 1.00 57.09 88 PRO A N 1
ATOM 723 C CA . PRO A 1 88 ? -5.487 0.812 -24.301 1.00 57.09 88 PRO A CA 1
ATOM 724 C C . PRO A 1 88 ? -5.362 0.209 -25.697 1.00 57.09 88 PRO A C 1
ATOM 726 O O . PRO A 1 88 ? -4.592 -0.727 -25.898 1.00 57.09 88 PRO A O 1
ATOM 729 N N . LEU A 1 89 ? -6.094 0.766 -26.666 1.00 55.66 89 LEU A N 1
ATOM 730 C CA . LEU A 1 89 ? -5.950 0.402 -28.076 1.00 55.66 89 LEU A CA 1
ATOM 731 C C . LEU A 1 89 ? -4.469 0.450 -28.451 1.00 55.66 89 LEU A C 1
ATOM 733 O O . LEU A 1 89 ? -3.867 1.524 -28.431 1.00 55.66 89 LEU A O 1
ATOM 737 N N . ASN A 1 90 ? -3.889 -0.702 -28.786 1.00 63.16 90 ASN A N 1
ATOM 738 C CA . ASN A 1 90 ? -2.517 -0.779 -29.253 1.00 63.16 90 ASN A CA 1
ATOM 739 C C . ASN A 1 90 ? -2.442 -0.102 -30.631 1.00 63.16 90 ASN A C 1
ATOM 741 O O . ASN A 1 90 ? -2.973 -0.637 -31.607 1.00 63.16 90 ASN A O 1
ATOM 745 N N . PRO A 1 91 ? -1.767 1.055 -30.770 1.00 57.56 91 PRO A N 1
ATOM 746 C CA . PRO A 1 91 ? -1.719 1.762 -32.046 1.00 57.56 91 PRO A CA 1
ATOM 747 C C . PRO A 1 91 ? -1.040 0.941 -33.146 1.00 57.56 91 PRO A C 1
ATOM 749 O O . PRO A 1 91 ? -1.250 1.220 -34.322 1.00 57.56 91 PRO A O 1
ATOM 752 N N . ARG A 1 92 ? -0.233 -0.074 -32.788 1.00 59.16 92 ARG A N 1
ATOM 753 C CA . ARG A 1 92 ? 0.390 -0.992 -33.751 1.00 59.16 92 ARG A CA 1
ATOM 754 C C . ARG A 1 92 ? -0.634 -1.877 -34.451 1.00 59.16 92 ARG A C 1
ATOM 756 O O . ARG A 1 92 ? -0.443 -2.164 -35.626 1.00 59.16 92 ARG A O 1
ATOM 763 N N . ASP A 1 93 ? -1.736 -2.217 -33.790 1.00 62.78 93 ASP A N 1
ATOM 764 C CA . ASP A 1 93 ? -2.802 -3.033 -34.381 1.00 62.78 93 ASP A CA 1
ATOM 765 C C . ASP A 1 93 ? -3.522 -2.281 -35.510 1.00 62.78 93 ASP A C 1
ATOM 767 O O . ASP A 1 93 ? -4.007 -2.895 -36.457 1.00 62.78 93 ASP A O 1
ATOM 771 N N . ALA A 1 94 ? -3.500 -0.941 -35.488 1.00 61.44 94 ALA A N 1
ATOM 772 C CA . ALA A 1 94 ? -4.007 -0.116 -36.584 1.00 61.44 94 ALA A CA 1
ATOM 773 C C . ALA A 1 94 ? -3.158 -0.213 -37.870 1.00 61.44 94 ALA A C 1
ATOM 775 O O . ALA A 1 94 ? -3.646 0.149 -38.938 1.00 61.44 94 ALA A O 1
ATOM 776 N N . PHE A 1 95 ? -1.912 -0.701 -37.793 1.00 54.97 95 PHE A N 1
ATOM 777 C CA . PHE A 1 95 ? -1.021 -0.862 -38.952 1.00 54.97 95 PHE A CA 1
ATOM 778 C C . PHE A 1 95 ? -1.078 -2.258 -39.590 1.00 54.97 95 PHE A C 1
ATOM 780 O O . PHE A 1 95 ? -0.518 -2.442 -40.668 1.00 54.97 95 PHE A O 1
ATOM 787 N N . PHE A 1 96 ? -1.742 -3.235 -38.960 1.00 53.12 96 PHE A N 1
ATOM 788 C CA . PHE A 1 96 ? -1.854 -4.607 -39.482 1.00 53.12 96 PHE A CA 1
ATOM 789 C C . PHE A 1 96 ? -3.152 -4.877 -40.269 1.00 53.12 96 PHE A C 1
ATOM 791 O O . PHE A 1 96 ? -3.389 -6.002 -40.701 1.00 53.12 96 PHE A O 1
ATOM 798 N N . GLY A 1 97 ? -3.966 -3.849 -40.535 1.00 51.22 97 GLY A N 1
ATOM 799 C CA . GLY A 1 97 ? -4.947 -3.876 -41.623 1.00 51.22 97 GLY A CA 1
ATOM 800 C C . GLY A 1 97 ? -4.244 -3.512 -42.930 1.00 51.22 97 GLY A C 1
ATOM 801 O O . GLY A 1 97 ? -3.667 -2.432 -43.018 1.00 51.22 97 GLY A O 1
ATOM 802 N N . GLY A 1 98 ? -4.222 -4.421 -43.912 1.00 44.22 98 GLY A N 1
ATOM 803 C CA . GLY A 1 98 ? -3.494 -4.237 -45.174 1.00 44.22 98 GLY A CA 1
ATOM 804 C C . GLY A 1 98 ? -3.738 -2.869 -45.815 1.00 44.22 98 GLY A C 1
ATOM 805 O O . GLY A 1 98 ? -4.852 -2.371 -45.738 1.00 44.22 98 GLY A O 1
ATOM 806 N N . HIS A 1 99 ? -2.686 -2.291 -46.417 1.00 42.72 99 HIS A N 1
ATOM 807 C CA . HIS A 1 99 ? -2.630 -0.984 -47.094 1.00 42.72 99 HIS A CA 1
ATOM 808 C C . HIS A 1 99 ? -3.996 -0.363 -47.431 1.00 42.72 99 HIS A C 1
ATOM 810 O O . HIS A 1 99 ? -4.448 -0.397 -48.576 1.00 42.72 99 HIS A O 1
ATOM 816 N N . THR A 1 100 ? -4.641 0.267 -46.452 1.00 47.34 100 THR A N 1
ATOM 817 C CA . THR A 1 100 ? -5.822 1.078 -46.718 1.00 47.34 100 THR A CA 1
ATOM 818 C C . THR A 1 100 ? -5.313 2.419 -47.214 1.00 47.34 100 THR A C 1
ATOM 820 O O . THR A 1 100 ? -4.944 3.300 -46.437 1.00 47.34 100 THR A O 1
ATOM 823 N N . ASN A 1 101 ? -5.231 2.553 -48.538 1.00 41.75 101 ASN A N 1
ATOM 824 C CA . ASN A 1 101 ? -5.116 3.853 -49.180 1.00 41.75 101 ASN A CA 1
ATOM 825 C C . ASN A 1 101 ? -6.225 4.750 -48.604 1.00 41.75 101 ASN A C 1
ATOM 827 O O . ASN A 1 101 ? -7.389 4.346 -48.539 1.00 41.75 101 ASN A O 1
ATOM 831 N N . ALA A 1 102 ? -5.864 5.934 -48.116 1.00 41.69 102 ALA A N 1
ATOM 832 C CA . ALA A 1 102 ? -6.790 6.861 -47.479 1.00 41.69 102 ALA A CA 1
ATOM 833 C C . ALA A 1 102 ? -7.675 7.542 -48.537 1.00 41.69 102 ALA A C 1
ATOM 835 O O . ALA A 1 102 ? -7.525 8.727 -48.811 1.00 41.69 102 ALA A O 1
ATOM 836 N N . THR A 1 103 ? -8.579 6.791 -49.167 1.00 39.72 103 THR A N 1
ATOM 837 C CA . THR A 1 103 ? -9.567 7.340 -50.115 1.00 39.72 103 THR A CA 1
ATOM 838 C C . THR A 1 103 ? -10.984 7.351 -49.543 1.00 39.72 103 THR A C 1
ATOM 840 O O . THR A 1 103 ? -11.904 7.845 -50.183 1.00 39.72 103 THR A O 1
ATOM 843 N N . CYS A 1 104 ? -11.181 6.876 -48.311 1.00 39.66 104 CYS A N 1
ATOM 844 C CA . CYS A 1 104 ? -12.444 7.043 -47.601 1.00 39.66 104 CYS A CA 1
ATOM 845 C C . CYS A 1 104 ? -12.311 8.207 -46.608 1.00 39.66 104 CYS A C 1
ATOM 847 O O . CYS A 1 104 ? -11.797 8.039 -45.504 1.00 39.66 104 CYS A O 1
ATOM 849 N N . LEU A 1 105 ? -12.728 9.405 -47.032 1.00 42.34 105 LEU A N 1
ATOM 850 C CA . LEU A 1 105 ? -12.741 10.617 -46.198 1.00 42.34 105 LEU A CA 1
ATOM 851 C C . LEU A 1 105 ? -13.775 10.536 -45.062 1.00 42.34 105 LEU A C 1
ATOM 853 O O . LEU A 1 105 ? -13.659 11.250 -44.068 1.00 42.34 105 LEU A O 1
ATOM 857 N N . GLU A 1 106 ? -14.748 9.632 -45.171 1.00 40.03 106 GLU A N 1
ATOM 858 C CA . GLU A 1 106 ? -15.723 9.378 -44.124 1.00 40.03 106 GLU A CA 1
ATOM 859 C C . GLU A 1 106 ? -16.195 7.921 -44.149 1.00 40.03 106 GLU A C 1
ATOM 861 O O . GLU A 1 106 ? -16.896 7.488 -45.057 1.00 40.03 106 GLU A O 1
ATOM 866 N N . TYR A 1 107 ? -15.819 7.171 -43.114 1.00 46.12 107 TYR A N 1
ATOM 867 C CA . TYR A 1 107 ? -16.400 5.872 -42.798 1.00 46.12 107 TYR A CA 1
ATOM 868 C C . TYR A 1 107 ? -17.343 6.062 -41.605 1.00 46.12 107 TYR A C 1
ATOM 870 O O . TYR A 1 107 ? -16.900 6.445 -40.514 1.00 46.12 107 TYR A O 1
ATOM 878 N N . GLN A 1 108 ? -18.645 5.850 -41.811 1.00 45.41 108 GLN A N 1
ATOM 879 C CA . GLN A 1 108 ? -19.610 5.777 -40.714 1.00 45.41 108 GLN A CA 1
ATOM 880 C C . GLN A 1 108 ? -19.426 4.429 -40.016 1.00 45.41 108 GLN A C 1
ATOM 882 O O . GLN A 1 108 ? -19.753 3.374 -40.557 1.00 45.41 108 GLN A O 1
ATOM 887 N N . THR A 1 109 ? -18.827 4.456 -38.828 1.00 48.19 109 THR A N 1
ATOM 888 C CA . THR A 1 109 ? -18.693 3.267 -37.991 1.00 48.19 109 THR A CA 1
ATOM 889 C C . THR A 1 109 ? -20.054 2.913 -37.388 1.00 48.19 109 THR A C 1
ATOM 891 O O . THR A 1 109 ? -20.808 3.795 -36.985 1.00 48.19 109 THR A O 1
ATOM 894 N N . GLN A 1 110 ? -20.369 1.616 -37.296 1.00 49.97 110 GLN A N 1
ATOM 895 C CA . GLN A 1 110 ? -21.386 1.145 -36.349 1.00 49.97 110 GLN A CA 1
ATOM 896 C C . GLN A 1 110 ? -20.946 1.517 -34.921 1.00 49.97 110 GLN A C 1
ATOM 898 O O . GLN A 1 110 ? -19.740 1.635 -34.668 1.00 49.97 110 GLN A O 1
ATOM 903 N N . GLU A 1 111 ? -21.910 1.732 -34.019 1.00 41.88 111 GLU A N 1
ATOM 904 C CA . GLU A 1 111 ? -21.681 2.202 -32.645 1.00 41.88 111 GLU A CA 1
ATOM 905 C C . GLU A 1 111 ? -20.464 1.521 -31.988 1.00 41.88 111 GLU A C 1
ATOM 907 O O . GLU A 1 111 ? -20.400 0.299 -31.868 1.00 41.88 111 GLU A O 1
ATOM 912 N N . GLY A 1 112 ? -19.480 2.326 -31.562 1.00 46.09 112 GLY A N 1
ATOM 913 C CA . GLY A 1 112 ? -18.390 1.864 -30.694 1.00 46.09 112 GLY A CA 1
ATOM 914 C C . GLY A 1 112 ? -16.977 1.765 -31.285 1.00 46.09 112 GLY A C 1
ATOM 915 O O . GLY A 1 112 ? -16.101 1.243 -30.598 1.00 46.09 112 GLY A O 1
ATOM 916 N N . LYS A 1 113 ? -16.687 2.268 -32.497 1.00 41.22 113 LYS A N 1
ATOM 917 C CA . LYS A 1 113 ? -15.293 2.356 -33.006 1.00 41.22 113 LYS A CA 1
ATOM 918 C C . LYS A 1 113 ? -14.835 3.796 -33.265 1.00 41.22 113 LYS A C 1
ATOM 920 O O . LYS A 1 113 ? -15.488 4.538 -34.000 1.00 41.22 113 LYS A O 1
ATOM 925 N N . SER A 1 114 ? -13.698 4.164 -32.666 1.00 42.00 114 SER A N 1
ATOM 926 C CA . SER A 1 114 ? -13.115 5.515 -32.653 1.00 42.00 114 SER A CA 1
ATOM 927 C C . SER A 1 114 ? -12.414 5.880 -33.969 1.00 42.00 114 SER A C 1
ATOM 929 O O . SER A 1 114 ? -11.653 5.083 -34.514 1.00 42.00 114 SER A O 1
ATOM 931 N N . LYS A 1 115 ? -12.620 7.113 -34.456 1.00 47.16 115 LYS A N 1
ATOM 932 C CA . LYS A 1 115 ? -11.875 7.698 -35.589 1.00 47.16 115 LYS A CA 1
ATOM 933 C C . LYS A 1 115 ? -10.479 8.151 -35.125 1.00 47.16 115 LYS A C 1
ATOM 935 O O . LYS A 1 115 ? -10.355 8.829 -34.107 1.00 47.16 115 LYS A O 1
ATOM 940 N N . CYS A 1 116 ? -9.429 7.827 -35.878 1.00 45.31 116 CYS A N 1
ATOM 941 C CA . CYS A 1 116 ? -8.055 8.251 -35.584 1.00 45.31 116 CYS A CA 1
ATOM 942 C C . CYS A 1 116 ? -7.839 9.705 -36.048 1.00 45.31 116 CYS A C 1
ATOM 944 O O . CYS A 1 116 ? -7.690 9.952 -37.245 1.00 45.31 116 CYS A O 1
ATOM 946 N N . ASN A 1 117 ? -7.807 10.682 -35.135 1.00 52.38 117 ASN A N 1
ATOM 947 C CA . ASN A 1 117 ? -7.574 12.085 -35.499 1.00 52.38 117 ASN A CA 1
ATOM 948 C C . ASN A 1 117 ? -6.068 12.416 -35.546 1.00 52.38 117 ASN A C 1
ATOM 950 O O . ASN A 1 117 ? -5.477 12.852 -34.557 1.00 52.38 117 ASN A O 1
ATOM 954 N N . LYS A 1 118 ? -5.438 12.181 -36.705 1.00 43.66 118 LYS A N 1
ATOM 955 C CA . LYS A 1 118 ? -3.998 12.421 -36.935 1.00 43.66 118 LYS A CA 1
ATOM 956 C C . LYS A 1 118 ? -3.613 13.909 -36.943 1.00 43.66 118 LYS A C 1
ATOM 958 O O . LYS A 1 118 ? -2.477 14.231 -36.616 1.00 43.66 118 LYS A O 1
ATOM 963 N N . TYR A 1 119 ? -4.540 14.796 -37.310 1.00 48.38 119 TYR A N 1
ATOM 964 C CA . TYR A 1 119 ? -4.292 16.238 -37.479 1.00 48.38 119 TYR A CA 1
ATOM 965 C C . TYR A 1 119 ? -5.105 17.108 -36.507 1.00 48.38 119 TYR A C 1
ATOM 967 O O . TYR A 1 119 ? -5.223 18.315 -36.703 1.00 48.38 119 TYR A O 1
ATOM 975 N N . GLY A 1 120 ? -5.684 16.504 -35.467 1.00 54.16 120 GLY A N 1
ATOM 976 C CA . GLY A 1 120 ? -6.429 17.228 -34.445 1.00 54.16 120 GLY A CA 1
ATOM 977 C C . GLY A 1 120 ? -5.518 18.141 -33.632 1.00 54.16 120 GLY A C 1
ATOM 978 O O . GLY A 1 120 ? -4.409 17.757 -33.265 1.00 54.16 120 GLY A O 1
ATOM 979 N N . VAL A 1 121 ? -5.997 19.346 -33.335 1.00 46.47 121 VAL A N 1
ATOM 980 C CA . VAL A 1 121 ? -5.345 20.234 -32.371 1.00 46.47 121 VAL A CA 1
ATOM 981 C C . VAL A 1 121 ? -5.623 19.678 -30.978 1.00 46.47 121 VAL A C 1
ATOM 983 O O . VAL A 1 121 ? -6.780 19.546 -30.585 1.00 46.47 121 VAL A O 1
ATOM 986 N N . TYR A 1 122 ? -4.567 19.328 -30.247 1.00 49.72 122 TYR A N 1
ATOM 987 C CA . TYR A 1 122 ? -4.673 18.877 -28.862 1.00 49.72 122 TYR A CA 1
ATOM 988 C C . TYR A 1 122 ? -4.419 20.052 -27.913 1.00 49.72 122 TYR A C 1
ATOM 990 O O . TYR A 1 122 ? -3.525 20.862 -28.180 1.00 49.72 122 TYR A O 1
ATOM 998 N N . PRO A 1 123 ? -5.171 20.159 -26.805 1.00 49.97 123 PRO A N 1
ATOM 999 C CA . PRO A 1 123 ? -4.941 21.203 -25.819 1.00 49.97 123 PRO A CA 1
ATOM 1000 C C . PRO A 1 123 ? -3.547 21.048 -25.197 1.00 49.97 123 PRO A C 1
ATOM 1002 O O . PRO A 1 123 ? -3.160 19.971 -24.743 1.00 49.97 123 PRO A O 1
ATOM 1005 N N . ILE A 1 124 ? -2.785 22.142 -25.185 1.00 46.78 124 ILE A N 1
ATOM 1006 C CA . ILE A 1 124 ? -1.472 22.217 -24.540 1.00 46.78 124 ILE A CA 1
ATOM 1007 C C . ILE A 1 124 ? -1.707 22.591 -23.072 1.00 46.78 124 ILE A C 1
ATOM 1009 O O . ILE A 1 124 ? -2.060 23.727 -22.768 1.00 46.78 124 ILE A O 1
ATOM 1013 N N . GLY A 1 125 ? -1.537 21.633 -22.161 1.00 49.72 125 GLY A N 1
ATOM 1014 C CA . GLY A 1 125 ? -1.755 21.828 -20.724 1.00 49.72 125 GLY A CA 1
ATOM 1015 C C . GLY A 1 125 ? -1.868 20.506 -19.963 1.00 49.72 125 GLY A C 1
ATOM 1016 O O . GLY A 1 125 ? -1.833 19.431 -20.562 1.00 49.72 125 GLY A O 1
ATOM 1017 N N . HIS A 1 126 ? -1.976 20.567 -18.631 1.00 40.91 126 HIS A N 1
ATOM 1018 C CA . HIS A 1 126 ? -2.307 19.378 -17.844 1.00 40.91 126 HIS A CA 1
ATOM 1019 C C . HIS A 1 126 ? -3.771 18.988 -18.075 1.00 40.91 126 HIS A C 1
ATOM 1021 O O . HIS A 1 126 ? -4.629 19.872 -18.063 1.00 40.91 126 HIS A O 1
ATOM 1027 N N . PRO A 1 127 ? -4.064 17.692 -18.287 1.00 48.50 127 PRO A N 1
ATOM 1028 C CA . PRO A 1 127 ? -5.429 17.241 -18.490 1.00 48.50 127 PRO A CA 1
ATOM 1029 C C . PRO A 1 127 ? -6.259 17.572 -17.252 1.00 48.50 127 PRO A C 1
ATOM 1031 O O . PRO A 1 127 ? -5.925 17.173 -16.136 1.00 48.50 127 PRO A O 1
ATOM 1034 N N . ILE A 1 128 ? -7.340 18.317 -17.463 1.00 46.97 128 ILE A N 1
ATOM 1035 C CA . ILE A 1 128 ? -8.359 18.531 -16.444 1.00 46.97 128 ILE A CA 1
ATOM 1036 C C . ILE A 1 128 ? -9.281 17.321 -16.524 1.00 46.97 128 ILE A C 1
ATOM 1038 O O . ILE A 1 128 ? -9.952 17.104 -17.532 1.00 46.97 128 ILE A O 1
ATOM 1042 N N . ILE A 1 129 ? -9.265 16.498 -15.480 1.00 52.66 129 ILE A N 1
ATOM 1043 C CA . ILE A 1 129 ? -10.163 15.352 -15.374 1.00 52.66 129 ILE A CA 1
ATOM 1044 C C . ILE A 1 129 ? -11.492 15.891 -14.857 1.00 52.66 129 ILE A C 1
ATOM 1046 O O . ILE A 1 129 ? -11.640 16.164 -13.669 1.00 52.66 129 ILE A O 1
ATOM 1050 N N . VAL A 1 130 ? -12.439 16.086 -15.768 1.00 51.50 130 VAL A N 1
ATOM 1051 C CA . VAL A 1 130 ? -13.814 16.434 -15.414 1.00 51.50 130 VAL A CA 1
ATOM 1052 C C . VAL A 1 130 ? -14.527 15.147 -15.017 1.00 51.50 130 VAL A C 1
ATOM 1054 O O . VAL A 1 130 ? -14.640 14.222 -15.820 1.00 51.50 130 VAL A O 1
ATOM 1057 N N . THR A 1 131 ? -14.957 15.067 -13.760 1.00 45.50 131 THR A N 1
ATOM 1058 C CA . THR A 1 131 ? -15.648 13.895 -13.198 1.00 45.50 131 THR A CA 1
ATOM 1059 C C . THR A 1 131 ? -17.166 14.079 -13.110 1.00 45.50 131 THR A C 1
ATOM 1061 O O . THR A 1 131 ? -17.872 13.098 -12.896 1.00 45.50 131 THR A O 1
ATOM 1064 N N . GLU A 1 132 ? -17.675 15.304 -13.297 1.00 44.75 132 GLU A N 1
ATOM 1065 C CA . GLU A 1 132 ? -19.098 15.673 -13.224 1.00 44.75 132 GLU A CA 1
ATOM 1066 C C . GLU A 1 132 ? -19.398 16.971 -14.012 1.00 44.75 132 GLU A C 1
ATOM 1068 O O . GLU A 1 132 ? -18.481 17.737 -14.299 1.00 44.75 132 GLU A O 1
ATOM 1073 N N . ASN A 1 133 ? -20.672 17.217 -14.364 1.00 49.09 133 ASN A N 1
ATOM 1074 C CA . ASN A 1 133 ? -21.163 18.397 -15.111 1.00 49.09 133 ASN A CA 1
ATOM 1075 C C . ASN A 1 133 ? -20.523 18.624 -16.495 1.00 49.09 133 ASN A C 1
ATOM 1077 O O . ASN A 1 133 ? -19.973 19.683 -16.785 1.00 49.09 133 ASN A O 1
ATOM 1081 N N . PHE A 1 134 ? -20.628 17.631 -17.379 1.00 53.19 134 PHE A N 1
ATOM 1082 C CA . PHE A 1 134 ? -20.199 17.771 -18.772 1.00 53.19 134 PHE A CA 1
ATOM 1083 C C . PHE A 1 134 ? -21.132 18.721 -19.536 1.00 53.19 134 PHE A C 1
ATOM 1085 O O . PHE A 1 134 ? -22.327 18.443 -19.657 1.00 53.19 134 PHE A O 1
ATOM 1092 N N . GLU A 1 135 ? -20.599 19.820 -20.076 1.00 52.53 135 GLU A N 1
ATOM 1093 C CA . GLU A 1 135 ? -21.375 20.685 -20.965 1.00 52.53 135 GLU A CA 1
ATOM 1094 C C . GLU A 1 135 ? -21.640 19.984 -22.312 1.00 52.53 135 GLU A C 1
ATOM 1096 O O . GLU A 1 135 ? -20.726 19.393 -22.902 1.00 52.53 135 GLU A O 1
ATOM 1101 N N . PRO A 1 136 ? -22.880 20.030 -22.832 1.00 42.91 136 PRO A N 1
ATOM 1102 C CA . PRO A 1 136 ? -23.225 19.429 -24.111 1.00 42.91 136 PRO A CA 1
ATOM 1103 C C . PRO A 1 136 ? -22.703 20.313 -25.252 1.00 42.91 136 PRO A C 1
ATOM 1105 O O . PRO A 1 136 ? -23.437 21.126 -25.807 1.00 42.91 136 PRO A O 1
ATOM 1108 N N . GLY A 1 137 ? -21.422 20.180 -25.604 1.00 44.38 137 GLY A N 1
ATOM 1109 C CA . GLY A 1 137 ? -20.851 21.001 -26.678 1.00 44.38 137 GLY A CA 1
ATOM 1110 C C . GLY A 1 137 ? -19.462 20.633 -27.186 1.00 44.38 137 GLY A C 1
ATOM 1111 O O . GLY A 1 137 ? -19.203 20.812 -28.378 1.00 44.38 137 GLY A O 1
ATOM 1112 N N . ASP A 1 138 ? -18.588 20.056 -26.362 1.00 37.78 138 ASP A N 1
ATOM 1113 C CA . ASP A 1 138 ? -17.198 19.856 -26.778 1.00 37.78 138 ASP A CA 1
ATOM 1114 C C . ASP A 1 138 ? -16.921 18.449 -27.324 1.00 37.78 138 ASP A C 1
ATOM 1116 O O . ASP A 1 138 ? -17.107 17.412 -26.689 1.00 37.78 138 ASP A O 1
ATOM 1120 N N . ARG A 1 139 ? -16.489 18.445 -28.588 1.00 42.91 139 ARG A N 1
ATOM 1121 C CA . ARG A 1 139 ? -16.442 17.331 -29.545 1.00 42.91 139 ARG A CA 1
ATOM 1122 C C . ARG A 1 139 ? -15.383 16.256 -29.262 1.00 42.91 139 ARG A C 1
ATOM 1124 O O . ARG A 1 139 ? -14.614 15.911 -30.160 1.00 42.91 139 ARG A O 1
ATOM 1131 N N . PHE A 1 140 ? -15.365 15.657 -28.078 1.00 39.75 140 PHE A N 1
ATOM 1132 C CA . PHE A 1 140 ? -14.560 14.457 -27.825 1.00 39.75 140 PHE A CA 1
ATOM 1133 C C . PHE A 1 140 ? -15.362 13.408 -27.057 1.00 39.75 140 PHE A C 1
ATOM 1135 O O . PHE A 1 140 ? -15.317 13.299 -25.837 1.00 39.75 140 PHE A O 1
ATOM 1142 N N . HIS A 1 141 ? -16.114 12.606 -27.809 1.00 39.81 141 HIS A N 1
ATOM 1143 C CA . HIS A 1 141 ? -16.847 11.468 -27.274 1.00 39.81 141 HIS A CA 1
ATOM 1144 C C . HIS A 1 141 ? -15.898 10.302 -26.952 1.00 39.81 141 HIS A C 1
ATOM 1146 O O . HIS A 1 141 ? -15.360 9.663 -27.855 1.00 39.81 141 HIS A O 1
ATOM 1152 N N . PHE A 1 142 ? -15.789 9.965 -25.667 1.00 37.19 142 PHE A N 1
ATOM 1153 C CA . PHE A 1 142 ? -15.561 8.596 -25.198 1.00 37.19 142 PHE A CA 1
ATOM 1154 C C . PHE A 1 142 ? -16.725 8.220 -24.277 1.00 37.19 142 PHE A C 1
ATOM 1156 O O . PHE A 1 142 ? -16.660 8.364 -23.061 1.00 37.19 142 PHE A O 1
ATOM 1163 N N . ILE A 1 143 ? -17.828 7.763 -24.871 1.00 44.31 143 ILE A N 1
ATOM 1164 C CA . ILE A 1 143 ? -18.967 7.226 -24.125 1.00 44.31 143 ILE A CA 1
ATOM 1165 C C . ILE A 1 143 ? -18.710 5.744 -23.908 1.00 44.31 143 ILE A C 1
ATOM 1167 O O . ILE A 1 143 ? -19.072 4.932 -24.752 1.00 44.31 143 ILE A O 1
ATOM 1171 N N . ILE A 1 144 ? -18.110 5.384 -22.775 1.00 47.75 144 ILE A N 1
ATOM 1172 C CA . ILE A 1 144 ? -18.436 4.123 -22.109 1.00 47.75 144 ILE A CA 1
ATOM 1173 C C . ILE A 1 144 ? -18.320 4.354 -20.597 1.00 47.75 144 ILE A C 1
ATOM 1175 O O . ILE A 1 144 ? -17.256 4.776 -20.162 1.00 47.75 144 ILE A O 1
ATOM 1179 N N . ALA A 1 145 ? -19.382 4.027 -19.839 1.00 42.34 145 ALA A N 1
ATOM 1180 C CA . ALA A 1 145 ? -19.390 3.686 -18.396 1.00 42.34 145 ALA A CA 1
ATOM 1181 C C . ALA A 1 145 ? -20.332 4.467 -17.440 1.00 42.34 145 ALA A C 1
ATOM 1183 O O . ALA A 1 145 ? -20.140 4.368 -16.232 1.00 42.34 145 ALA A O 1
ATOM 1184 N N . ILE A 1 146 ? -21.395 5.156 -17.884 1.00 46.78 146 ILE A N 1
ATOM 1185 C CA . ILE A 1 146 ? -22.348 5.766 -16.919 1.00 46.78 146 ILE A CA 1
ATOM 1186 C C . ILE A 1 146 ? -23.184 4.698 -16.179 1.00 46.78 146 ILE A C 1
ATOM 1188 O O . ILE A 1 146 ? -23.264 4.723 -14.952 1.00 46.78 146 ILE A O 1
ATOM 1192 N N . ASN A 1 147 ? -23.713 3.683 -16.876 1.00 46.06 147 ASN A N 1
ATOM 1193 C CA . ASN A 1 147 ? -24.525 2.633 -16.229 1.00 46.06 147 ASN A CA 1
ATOM 1194 C C . ASN A 1 147 ? -23.720 1.732 -15.273 1.00 46.06 147 ASN A C 1
ATOM 1196 O O . ASN A 1 147 ? -24.278 1.163 -14.340 1.00 46.06 147 ASN A O 1
ATOM 1200 N N . THR A 1 148 ? -22.403 1.618 -15.463 1.00 46.75 148 THR A N 1
ATOM 1201 C CA . THR A 1 148 ? -21.531 0.828 -14.580 1.00 46.75 148 THR A CA 1
ATOM 1202 C C . THR A 1 148 ? -21.134 1.581 -13.309 1.00 46.75 148 THR A C 1
ATOM 1204 O O . THR A 1 148 ? -20.955 0.941 -12.280 1.00 46.75 148 THR A O 1
ATOM 1207 N N . ILE A 1 149 ? -21.040 2.918 -13.333 1.00 51.09 149 ILE A N 1
ATOM 1208 C CA . ILE A 1 149 ? -20.685 3.711 -12.141 1.00 51.09 149 ILE A CA 1
ATOM 1209 C C . ILE A 1 149 ? -21.847 3.753 -11.141 1.00 51.09 149 ILE A C 1
ATOM 1211 O O . ILE A 1 149 ? -21.604 3.550 -9.955 1.00 51.09 149 ILE A O 1
ATOM 1215 N N . ILE A 1 150 ? -23.098 3.912 -11.603 1.00 54.47 150 ILE A N 1
ATOM 1216 C CA . ILE A 1 150 ? -24.292 3.861 -10.730 1.00 54.47 150 ILE A CA 1
ATOM 1217 C C . ILE A 1 150 ? -24.411 2.489 -10.045 1.00 54.47 150 ILE A C 1
ATOM 1219 O O . ILE A 1 150 ? -24.753 2.401 -8.868 1.00 54.47 150 ILE A O 1
ATOM 1223 N N . ALA A 1 151 ? -24.078 1.408 -10.755 1.00 50.09 151 ALA A N 1
ATOM 1224 C CA . ALA A 1 151 ? -24.068 0.069 -10.175 1.00 50.09 151 ALA A CA 1
ATOM 1225 C C . ALA A 1 151 ? -22.953 -0.102 -9.125 1.00 50.09 151 ALA A C 1
ATOM 1227 O O . ALA A 1 151 ? -23.191 -0.692 -8.075 1.00 50.09 151 ALA A O 1
ATOM 1228 N N . ILE A 1 152 ? -21.753 0.439 -9.367 1.00 57.38 152 ILE A N 1
ATOM 1229 C CA . ILE A 1 152 ? -20.626 0.349 -8.424 1.00 57.38 152 ILE A CA 1
ATOM 1230 C C . ILE A 1 152 ? -20.890 1.174 -7.156 1.00 57.38 152 ILE A C 1
ATOM 1232 O O . ILE A 1 152 ? -20.635 0.674 -6.060 1.00 57.38 152 ILE A O 1
ATOM 1236 N N . THR A 1 153 ? -21.438 2.390 -7.270 1.00 60.31 153 THR A N 1
ATOM 1237 C CA . THR A 1 153 ? -21.801 3.208 -6.096 1.00 60.31 153 THR A CA 1
ATOM 1238 C C . THR A 1 153 ? -22.952 2.596 -5.297 1.00 60.31 153 THR A C 1
ATOM 1240 O O . THR A 1 153 ? -22.951 2.671 -4.068 1.00 60.31 153 THR A O 1
ATOM 1243 N N . ALA A 1 154 ? -23.898 1.918 -5.955 1.00 57.12 154 ALA A N 1
ATOM 1244 C CA . ALA A 1 154 ? -24.930 1.147 -5.265 1.00 57.12 154 ALA A CA 1
ATOM 1245 C C . ALA A 1 154 ? -24.342 -0.063 -4.511 1.00 57.12 154 ALA A C 1
ATOM 1247 O O . ALA A 1 154 ? -24.726 -0.320 -3.372 1.00 57.12 154 ALA A O 1
ATOM 1248 N N . ILE A 1 155 ? -23.377 -0.779 -5.100 1.00 63.09 155 ILE A N 1
ATOM 1249 C CA . ILE A 1 155 ? -22.724 -1.934 -4.461 1.00 63.09 155 ILE A CA 1
ATOM 1250 C C . ILE A 1 155 ? -21.912 -1.508 -3.229 1.00 63.09 155 ILE A C 1
ATOM 1252 O O . ILE A 1 155 ? -22.028 -2.150 -2.182 1.00 63.09 155 ILE A O 1
ATOM 1256 N N . THR A 1 156 ? -21.139 -0.416 -3.303 1.00 64.06 156 THR A N 1
ATOM 1257 C CA . THR A 1 156 ? -20.382 0.083 -2.138 1.00 64.06 156 THR A CA 1
ATOM 1258 C C . THR A 1 156 ? -21.311 0.548 -1.013 1.00 64.06 156 THR A C 1
ATOM 1260 O O . THR A 1 156 ? -21.063 0.228 0.154 1.00 64.06 156 THR A O 1
ATOM 1263 N N . ALA A 1 157 ? -22.433 1.198 -1.344 1.00 59.31 157 ALA A N 1
ATOM 1264 C CA . ALA A 1 157 ? -23.460 1.566 -0.369 1.00 59.31 157 ALA A CA 1
ATOM 1265 C C . ALA A 1 157 ? -24.099 0.337 0.307 1.00 59.31 157 ALA A C 1
ATOM 1267 O O . ALA A 1 157 ? -24.250 0.323 1.529 1.00 59.31 157 ALA A O 1
ATOM 1268 N N . ILE A 1 158 ? -24.401 -0.728 -0.447 1.00 66.06 158 ILE A N 1
ATOM 1269 C CA . ILE A 1 158 ? -24.958 -1.976 0.104 1.00 66.06 158 ILE A CA 1
ATOM 1270 C C . ILE A 1 158 ? -23.969 -2.637 1.077 1.00 66.06 158 ILE A C 1
ATOM 1272 O O . ILE A 1 158 ? -24.372 -3.028 2.174 1.00 66.06 158 ILE A O 1
ATOM 1276 N N . THR A 1 159 ? -22.674 -2.703 0.735 1.00 66.12 159 THR A N 1
ATOM 1277 C CA . THR A 1 159 ? -21.658 -3.275 1.641 1.00 66.12 159 THR A CA 1
ATOM 1278 C C . THR A 1 159 ? -21.511 -2.481 2.945 1.00 66.12 159 THR A C 1
ATOM 1280 O O . THR A 1 159 ? -21.398 -3.079 4.020 1.00 66.12 159 THR A O 1
ATOM 1283 N N . ALA A 1 160 ? -21.601 -1.147 2.887 1.00 59.19 160 ALA A N 1
ATOM 1284 C CA . ALA A 1 160 ? -21.569 -0.294 4.075 1.00 59.19 160 ALA A CA 1
ATOM 1285 C C . ALA A 1 160 ? -22.806 -0.503 4.967 1.00 59.19 160 ALA A C 1
ATOM 1287 O O . ALA A 1 160 ? -22.673 -0.619 6.185 1.00 59.19 160 ALA A O 1
ATOM 1288 N N . ILE A 1 161 ? -23.997 -0.636 4.370 1.00 67.81 161 ILE A N 1
ATOM 1289 C CA . ILE A 1 161 ? -25.241 -0.916 5.105 1.00 67.81 161 ILE A CA 1
ATOM 1290 C C . ILE A 1 161 ? -25.151 -2.271 5.823 1.00 67.81 161 ILE A C 1
ATOM 1292 O O . ILE A 1 161 ? -25.471 -2.347 7.011 1.00 67.81 161 ILE A O 1
ATOM 1296 N N . THR A 1 162 ? -24.642 -3.320 5.160 1.00 67.75 162 THR A N 1
ATOM 1297 C CA . THR A 1 162 ? -24.463 -4.635 5.806 1.00 67.75 162 THR A CA 1
ATOM 1298 C C . THR A 1 162 ? -23.489 -4.588 6.989 1.00 67.75 162 THR A C 1
ATOM 1300 O O . THR A 1 162 ? -23.756 -5.197 8.028 1.00 67.75 162 THR A O 1
ATOM 1303 N N . ALA A 1 163 ? -22.408 -3.804 6.895 1.00 58.09 163 ALA A N 1
ATOM 1304 C CA . ALA A 1 163 ? -21.462 -3.625 7.998 1.00 58.09 163 ALA A CA 1
ATOM 1305 C C . ALA A 1 163 ? -22.093 -2.884 9.193 1.00 58.09 163 ALA A C 1
ATOM 1307 O O . ALA A 1 163 ? -21.914 -3.299 10.338 1.00 58.09 163 ALA A O 1
ATOM 1308 N N . ILE A 1 164 ? -22.894 -1.843 8.938 1.00 68.81 164 ILE A N 1
ATOM 1309 C CA . ILE A 1 164 ? -23.611 -1.099 9.987 1.00 68.81 164 ILE A CA 1
ATOM 1310 C C . ILE A 1 164 ? -24.609 -2.013 10.715 1.00 68.81 164 ILE A C 1
ATOM 1312 O O . ILE A 1 164 ? -24.640 -2.017 11.947 1.00 68.81 164 ILE A O 1
ATOM 1316 N N . THR A 1 165 ? -25.363 -2.848 9.984 1.00 69.81 165 THR A N 1
ATOM 1317 C CA . THR A 1 165 ? -26.301 -3.800 10.610 1.00 69.81 165 THR A CA 1
ATOM 1318 C C . THR A 1 165 ? -25.598 -4.833 11.500 1.00 69.81 165 THR A C 1
ATOM 1320 O O . THR A 1 165 ? -26.106 -5.172 12.573 1.00 69.81 165 THR A O 1
ATOM 1323 N N . ALA A 1 166 ? -24.395 -5.281 11.121 1.00 60.44 166 ALA A N 1
ATOM 1324 C CA . ALA A 1 166 ? -23.595 -6.191 11.940 1.00 60.44 166 ALA A CA 1
ATOM 1325 C C . ALA A 1 166 ? -23.109 -5.523 13.240 1.00 60.44 166 ALA A C 1
ATOM 1327 O O . ALA A 1 166 ? -23.173 -6.136 14.305 1.00 60.44 166 ALA A O 1
ATOM 1328 N N . ILE A 1 167 ? -22.698 -4.251 13.182 1.00 72.94 167 ILE A N 1
ATOM 1329 C CA . ILE A 1 167 ? -22.288 -3.486 14.371 1.00 72.94 167 ILE A CA 1
ATOM 1330 C C . ILE A 1 167 ? -23.464 -3.336 15.344 1.00 72.94 167 ILE A C 1
ATOM 1332 O O . ILE A 1 167 ? -23.302 -3.623 16.530 1.00 72.94 167 ILE A O 1
ATOM 1336 N N . THR A 1 168 ? -24.660 -2.978 14.855 1.00 71.81 168 THR A N 1
ATOM 1337 C CA . THR A 1 168 ? -25.855 -2.871 15.714 1.00 71.81 168 THR A CA 1
ATOM 1338 C C . THR A 1 168 ? -26.227 -4.199 16.378 1.00 71.81 168 THR A C 1
ATOM 1340 O O . THR A 1 168 ? -26.633 -4.208 17.541 1.00 71.81 168 THR A O 1
ATOM 1343 N N . ALA A 1 169 ? -26.028 -5.331 15.690 1.00 64.44 169 ALA A N 1
ATOM 1344 C CA . ALA A 1 169 ? -26.252 -6.656 16.266 1.00 64.44 169 ALA A CA 1
ATOM 1345 C C . ALA A 1 169 ? -25.240 -6.980 17.380 1.00 64.44 169 ALA A C 1
ATOM 1347 O O . ALA A 1 169 ? -25.625 -7.498 18.427 1.00 64.44 169 ALA A O 1
ATOM 1348 N N . ILE A 1 170 ? -23.963 -6.620 17.207 1.00 77.31 170 ILE A N 1
ATOM 1349 C CA . ILE A 1 170 ? -22.928 -6.807 18.238 1.00 77.31 170 ILE A CA 1
ATOM 1350 C C . ILE A 1 170 ? -23.246 -5.973 19.487 1.00 77.31 170 ILE A C 1
ATOM 1352 O O . ILE A 1 170 ? -23.153 -6.487 20.603 1.00 77.31 170 ILE A O 1
ATOM 1356 N N . THR A 1 171 ? -23.675 -4.714 19.327 1.00 75.12 171 THR A N 1
ATOM 1357 C CA . THR A 1 171 ? -24.065 -3.868 20.469 1.00 75.12 171 THR A CA 1
ATOM 1358 C C . THR A 1 171 ? -25.261 -4.456 21.227 1.00 75.12 171 THR A C 1
ATOM 1360 O O . THR A 1 171 ? -25.263 -4.455 22.459 1.00 75.12 171 THR A O 1
ATOM 1363 N N . ALA A 1 172 ? -26.241 -5.026 20.515 1.00 68.44 172 ALA A N 1
ATOM 1364 C CA . ALA A 1 172 ? -27.377 -5.711 21.133 1.00 68.44 172 ALA A CA 1
ATOM 1365 C C . ALA A 1 172 ? -26.950 -6.962 21.924 1.00 68.44 172 ALA A C 1
ATOM 1367 O O . ALA A 1 172 ? -27.442 -7.181 23.029 1.00 68.44 172 ALA A O 1
ATOM 1368 N N . ILE A 1 173 ? -25.996 -7.749 21.414 1.00 78.88 173 ILE A N 1
ATOM 1369 C CA . ILE A 1 173 ? -25.464 -8.928 22.120 1.00 78.88 173 ILE A CA 1
ATOM 1370 C C . ILE A 1 173 ? -24.776 -8.523 23.432 1.00 78.88 173 ILE A C 1
ATOM 1372 O O . ILE A 1 173 ? -25.017 -9.158 24.459 1.00 78.88 173 ILE A O 1
ATOM 1376 N N . ILE A 1 174 ? -23.975 -7.449 23.429 1.00 75.44 174 ILE A N 1
ATOM 1377 C CA . ILE A 1 174 ? -23.322 -6.926 24.646 1.00 75.44 174 ILE A CA 1
ATOM 1378 C C . ILE A 1 174 ? -24.366 -6.450 25.673 1.00 75.44 174 ILE A C 1
ATOM 1380 O O . ILE A 1 174 ? -24.207 -6.671 26.873 1.00 75.44 174 ILE A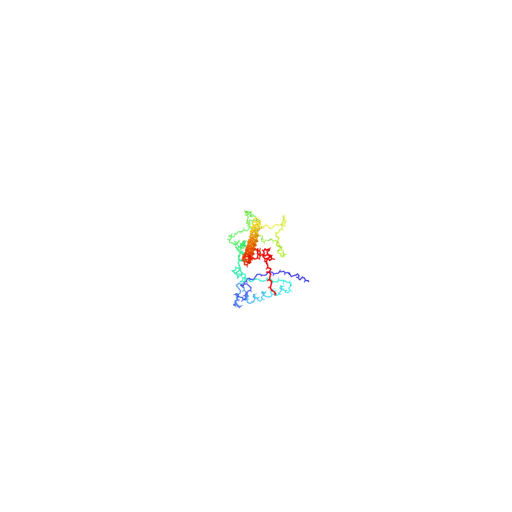 O 1
ATOM 1384 N N . ALA A 1 175 ? -25.459 -5.828 25.223 1.00 68.19 175 ALA A N 1
ATOM 1385 C CA . ALA A 1 175 ? -26.544 -5.425 26.117 1.00 68.19 175 ALA A CA 1
ATOM 1386 C C . ALA A 1 175 ? -27.258 -6.638 26.744 1.00 68.19 175 ALA A C 1
ATOM 1388 O O . ALA A 1 175 ? -27.545 -6.635 27.942 1.00 68.19 175 ALA A O 1
ATOM 1389 N N . ILE A 1 176 ? -27.500 -7.701 25.968 1.00 80.31 176 ILE A N 1
ATOM 1390 C CA . ILE A 1 176 ? -28.136 -8.932 26.461 1.00 80.31 176 ILE A CA 1
ATOM 1391 C C . ILE A 1 176 ? -27.255 -9.621 27.512 1.00 80.31 176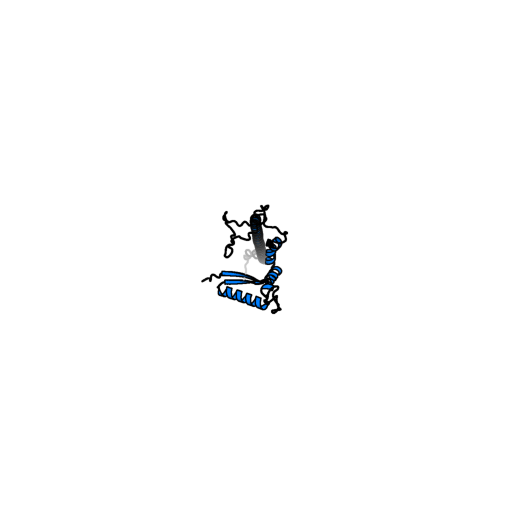 ILE A C 1
ATOM 1393 O O . ILE A 1 176 ? -27.763 -10.008 28.567 1.00 80.31 176 ILE A O 1
ATOM 1397 N N . THR A 1 177 ? -25.942 -9.737 27.281 1.00 80.50 177 THR A N 1
ATOM 1398 C CA . THR A 1 177 ? -25.035 -10.345 28.270 1.00 80.50 177 THR A CA 1
ATOM 1399 C C . THR A 1 177 ? -24.993 -9.538 29.570 1.00 80.50 177 THR A C 1
ATOM 1401 O O . THR A 1 177 ? -25.059 -10.128 30.652 1.00 80.50 177 THR A O 1
ATOM 1404 N N . ALA A 1 178 ? -25.006 -8.203 29.498 1.00 75.31 178 ALA A N 1
ATOM 1405 C CA . ALA A 1 178 ? -25.106 -7.348 30.682 1.00 75.31 178 ALA A CA 1
ATOM 1406 C C . ALA A 1 178 ? -26.413 -7.579 31.469 1.00 75.31 178 ALA A C 1
ATOM 1408 O O . ALA A 1 178 ? -26.376 -7.705 32.693 1.00 75.31 178 ALA A O 1
ATOM 1409 N N . ILE A 1 179 ? -27.556 -7.711 30.786 1.00 83.25 179 ILE A N 1
ATOM 1410 C CA . ILE A 1 179 ? -28.849 -7.999 31.434 1.00 83.25 179 ILE A CA 1
ATOM 1411 C C . ILE A 1 179 ? -28.813 -9.358 32.144 1.00 83.25 179 ILE A C 1
ATOM 1413 O O . ILE A 1 179 ? -29.231 -9.450 33.299 1.00 83.25 179 ILE A O 1
ATOM 1417 N N . THR A 1 180 ? -28.262 -10.398 31.504 1.00 85.44 180 THR A N 1
ATOM 1418 C CA . THR A 1 180 ? -28.142 -11.721 32.145 1.00 85.44 180 THR A CA 1
ATOM 1419 C C . THR A 1 180 ? -27.286 -11.672 33.413 1.00 85.44 180 THR A C 1
ATOM 1421 O O . THR A 1 180 ? -27.674 -12.241 34.437 1.00 85.44 180 THR A O 1
ATOM 1424 N N . ALA A 1 181 ? -26.185 -10.911 33.405 1.00 80.12 181 ALA A N 1
ATOM 1425 C CA . ALA A 1 181 ? -25.351 -10.713 34.588 1.00 80.12 181 ALA A CA 1
ATOM 1426 C C . ALA A 1 181 ? -26.109 -9.991 35.717 1.00 80.12 181 ALA A C 1
ATOM 1428 O O . ALA A 1 181 ? -26.039 -10.417 36.870 1.00 80.12 181 ALA A O 1
ATOM 1429 N N . ILE A 1 182 ? -26.889 -8.954 35.395 1.00 87.19 182 ILE A N 1
ATOM 1430 C CA . ILE A 1 182 ? -27.712 -8.233 36.379 1.00 87.19 182 ILE A CA 1
ATOM 1431 C C . ILE A 1 182 ? -28.744 -9.174 37.008 1.00 87.19 182 ILE A C 1
ATOM 1433 O O . ILE A 1 182 ? -28.841 -9.228 38.233 1.00 87.19 182 ILE A O 1
ATOM 1437 N N . THR A 1 183 ? -29.461 -9.969 36.204 1.00 89.50 183 THR A N 1
ATOM 1438 C CA . THR A 1 183 ? -30.447 -10.929 36.735 1.00 89.50 183 THR A CA 1
ATOM 1439 C C . THR A 1 183 ? -29.812 -11.970 37.659 1.00 89.50 183 THR A C 1
ATOM 1441 O O . THR A 1 183 ? -30.379 -12.277 38.708 1.00 89.50 183 THR A O 1
ATOM 1444 N N . ALA A 1 184 ? -28.610 -12.458 37.332 1.00 87.81 184 ALA A N 1
ATOM 1445 C CA . ALA A 1 184 ? -27.870 -13.380 38.190 1.00 87.81 184 ALA A CA 1
ATOM 1446 C C . ALA A 1 184 ? -27.492 -12.729 39.532 1.00 87.81 184 ALA A C 1
ATOM 1448 O O . ALA A 1 184 ? -27.680 -13.340 40.584 1.00 87.81 184 ALA A O 1
ATOM 1449 N N . ILE A 1 185 ? -27.032 -11.473 39.516 1.00 90.94 185 ILE A N 1
ATOM 1450 C CA . ILE A 1 185 ? -26.720 -10.713 40.737 1.00 90.94 185 ILE A CA 1
ATOM 1451 C C . ILE A 1 185 ? -27.976 -10.527 41.598 1.00 90.94 185 ILE A C 1
ATOM 1453 O O . ILE A 1 185 ? -27.920 -10.741 42.808 1.00 90.94 185 ILE A O 1
ATOM 1457 N N . THR A 1 186 ? -29.122 -10.186 40.998 1.00 93.44 186 THR A N 1
ATOM 1458 C CA . THR A 1 186 ? -30.389 -10.045 41.734 1.00 93.44 186 THR A CA 1
ATOM 1459 C C . THR A 1 186 ? -30.798 -11.354 42.415 1.00 93.44 186 THR A C 1
ATOM 1461 O O . THR A 1 186 ? -31.171 -11.337 43.587 1.00 93.44 186 THR A O 1
ATOM 1464 N N . ILE A 1 187 ? -30.672 -12.493 41.724 1.00 93.50 187 ILE A N 1
ATOM 1465 C CA . ILE A 1 187 ? -30.959 -13.818 42.298 1.00 93.50 187 ILE A CA 1
ATOM 1466 C C . ILE A 1 187 ? -30.018 -14.124 43.471 1.00 93.50 187 ILE A C 1
ATOM 1468 O O . ILE A 1 187 ? -30.481 -14.563 44.523 1.00 93.50 187 ILE A O 1
ATOM 1472 N N . ILE A 1 188 ? -28.716 -13.852 43.330 1.00 94.19 188 ILE A N 1
ATOM 1473 C CA . ILE A 1 188 ? -27.730 -14.060 44.404 1.00 94.19 188 ILE A CA 1
ATOM 1474 C C . ILE A 1 188 ? -28.084 -13.224 45.641 1.00 94.19 188 ILE A C 1
ATOM 1476 O O . ILE A 1 188 ? -28.064 -13.746 46.755 1.00 94.19 188 ILE A O 1
ATOM 1480 N N . ILE A 1 189 ? -28.463 -11.955 45.461 1.00 94.62 189 ILE A N 1
ATOM 1481 C CA . ILE A 1 189 ? -28.882 -11.079 46.566 1.00 94.62 189 ILE A CA 1
ATOM 1482 C C . ILE A 1 189 ? -30.114 -11.653 47.281 1.00 94.62 189 ILE A C 1
ATOM 1484 O O . ILE A 1 189 ? -30.132 -11.707 48.511 1.00 94.62 189 ILE A O 1
ATOM 1488 N N . ILE A 1 190 ? -31.116 -12.132 46.536 1.00 95.44 190 ILE A N 1
ATOM 1489 C CA . ILE A 1 190 ? -32.317 -12.756 47.116 1.00 95.44 190 ILE A CA 1
ATOM 1490 C C . ILE A 1 190 ? -31.947 -13.999 47.937 1.00 95.44 190 ILE A C 1
ATOM 1492 O O . ILE A 1 190 ? -32.426 -14.151 49.061 1.00 95.44 190 ILE A O 1
ATOM 1496 N N . ILE A 1 191 ? -31.066 -14.863 47.421 1.00 96.00 191 ILE A N 1
ATOM 1497 C CA . ILE A 1 191 ? -30.602 -16.062 48.138 1.00 96.00 191 ILE A CA 1
ATOM 1498 C C . ILE A 1 191 ? -29.901 -15.678 49.447 1.00 96.00 191 ILE A C 1
ATOM 1500 O O . ILE A 1 191 ? -30.191 -16.266 50.488 1.00 96.00 191 ILE A O 1
ATOM 1504 N N . ILE A 1 192 ? -29.027 -14.668 49.420 1.00 96.12 192 ILE A N 1
ATOM 1505 C CA . ILE A 1 192 ? -28.338 -14.172 50.620 1.00 96.12 192 ILE A CA 1
ATOM 1506 C C . ILE A 1 192 ? -29.352 -13.680 51.662 1.00 96.12 192 ILE A C 1
ATOM 1508 O O . ILE A 1 192 ? -29.240 -14.034 52.835 1.00 96.12 192 ILE A O 1
ATOM 1512 N N . ILE A 1 193 ? -30.372 -12.923 51.244 1.00 96.56 193 ILE A N 1
ATOM 1513 C CA . ILE A 1 193 ? -31.433 -12.440 52.142 1.00 96.56 193 ILE A CA 1
ATOM 1514 C C . ILE A 1 193 ? -32.197 -13.613 52.772 1.00 96.56 193 ILE A C 1
ATOM 1516 O O . ILE A 1 193 ? -32.417 -13.616 53.983 1.00 96.56 193 ILE A O 1
ATOM 1520 N N . ILE A 1 194 ? -32.563 -14.630 51.987 1.00 96.94 194 ILE A N 1
ATOM 1521 C CA . ILE A 1 194 ? -33.261 -15.824 52.491 1.00 96.94 194 ILE A CA 1
ATOM 1522 C C . ILE A 1 194 ? -32.406 -16.559 53.530 1.00 96.94 194 ILE A C 1
ATOM 1524 O O . ILE A 1 194 ? -32.913 -16.921 54.592 1.00 96.94 194 ILE A O 1
ATOM 1528 N N . ILE A 1 195 ? -31.110 -16.742 53.262 1.00 96.81 195 ILE A N 1
ATOM 1529 C CA . ILE A 1 195 ? -30.179 -17.380 54.203 1.00 96.81 195 ILE A CA 1
ATOM 1530 C C . ILE A 1 195 ? -30.123 -16.595 55.519 1.00 96.81 195 ILE A C 1
ATOM 1532 O O . ILE A 1 195 ? -30.219 -17.194 56.590 1.00 96.81 195 ILE A O 1
ATOM 1536 N N . ILE A 1 196 ? -30.031 -15.262 55.455 1.00 96.81 196 ILE A N 1
ATOM 1537 C CA . ILE A 1 196 ? -30.030 -14.400 56.646 1.00 96.81 196 ILE A CA 1
ATOM 1538 C C . ILE A 1 196 ? -31.328 -14.570 57.448 1.00 96.81 196 ILE A C 1
ATOM 1540 O O . ILE A 1 196 ? -31.273 -14.726 58.668 1.00 96.81 196 ILE A O 1
ATOM 1544 N N . ILE A 1 197 ? -32.489 -14.598 56.786 1.00 96.81 197 ILE A N 1
ATOM 1545 C CA . ILE A 1 197 ? -33.788 -14.802 57.449 1.00 96.81 197 ILE A CA 1
ATOM 1546 C C . ILE A 1 197 ? -33.840 -16.166 58.150 1.00 96.81 197 ILE A C 1
ATOM 1548 O O . ILE A 1 197 ? -34.255 -16.239 59.306 1.00 96.81 197 ILE A O 1
ATOM 1552 N N . ILE A 1 198 ? -33.385 -17.237 57.493 1.00 96.94 198 ILE A N 1
ATOM 1553 C CA . ILE A 1 198 ? -33.341 -18.586 58.084 1.00 96.94 198 ILE A CA 1
ATOM 1554 C C . ILE A 1 198 ? -32.449 -18.604 59.332 1.00 96.94 198 ILE A C 1
ATOM 1556 O O . ILE A 1 198 ? -32.841 -19.168 60.355 1.00 96.94 198 ILE A O 1
ATOM 1560 N N . ILE A 1 199 ? -31.282 -17.955 59.275 1.00 96.69 199 ILE A N 1
ATOM 1561 C CA . ILE A 1 199 ? -30.369 -17.838 60.421 1.00 96.69 199 ILE 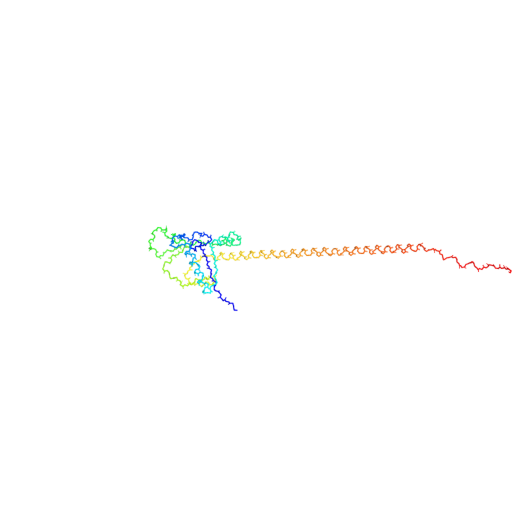A CA 1
ATOM 1562 C C . ILE A 1 199 ? -31.053 -17.103 61.582 1.00 96.69 199 ILE A C 1
ATOM 1564 O O . ILE A 1 199 ? -31.000 -17.577 62.716 1.00 96.69 199 ILE A O 1
ATOM 1568 N N . ILE A 1 200 ? -31.738 -15.987 61.313 1.00 96.56 200 ILE A N 1
ATOM 1569 C CA . ILE A 1 200 ? -32.474 -15.227 62.337 1.00 96.56 200 ILE A CA 1
ATOM 1570 C C . ILE A 1 200 ? -33.573 -16.088 62.973 1.00 96.56 200 ILE A C 1
ATOM 1572 O O . ILE A 1 200 ? -33.690 -16.115 64.198 1.00 96.56 200 ILE A O 1
ATOM 1576 N N . ILE A 1 201 ? -34.346 -16.828 62.172 1.00 96.75 201 ILE A N 1
ATOM 1577 C CA . ILE A 1 201 ? -35.393 -17.732 62.674 1.00 96.75 201 ILE A CA 1
ATOM 1578 C C . ILE A 1 201 ? -34.788 -18.809 63.583 1.00 96.75 201 ILE A C 1
ATOM 1580 O O . ILE A 1 201 ? -35.310 -19.047 64.671 1.00 96.75 201 ILE A O 1
ATOM 1584 N N . ILE A 1 202 ? -33.668 -19.423 63.185 1.00 96.75 202 ILE A N 1
ATOM 1585 C CA . ILE A 1 202 ? -32.954 -20.408 64.011 1.00 96.75 202 ILE A CA 1
ATOM 1586 C C . ILE A 1 202 ? -32.505 -19.802 65.342 1.00 96.75 202 ILE A C 1
ATOM 1588 O O . ILE A 1 202 ? -32.712 -20.417 66.388 1.00 96.75 202 ILE A O 1
ATOM 1592 N N . ILE A 1 203 ? -31.938 -18.593 65.325 1.00 96.12 203 ILE A N 1
ATOM 1593 C CA . ILE A 1 203 ? -31.515 -17.894 66.545 1.00 96.12 203 ILE A CA 1
ATOM 1594 C C . ILE A 1 203 ? -32.718 -17.646 67.463 1.00 96.12 203 ILE A C 1
ATOM 1596 O O . ILE A 1 203 ? -32.639 -17.930 68.657 1.00 96.12 203 ILE A O 1
ATOM 1600 N N . ILE A 1 204 ? -33.845 -17.179 66.918 1.00 96.00 204 ILE A N 1
ATOM 1601 C CA . ILE A 1 204 ? -35.079 -16.960 67.687 1.00 96.00 204 ILE A CA 1
ATOM 1602 C C . ILE A 1 204 ? -35.577 -18.273 68.303 1.00 96.00 204 ILE A C 1
ATOM 1604 O O . ILE A 1 204 ? -35.904 -18.297 69.488 1.00 96.00 204 ILE A O 1
ATOM 1608 N N . ILE A 1 205 ? -35.598 -19.372 67.542 1.00 95.69 205 ILE A N 1
ATOM 1609 C CA . ILE A 1 205 ? -36.003 -20.694 68.046 1.00 95.69 205 ILE A CA 1
ATOM 1610 C C . ILE A 1 205 ? -35.089 -21.141 69.193 1.00 95.69 205 ILE A C 1
ATOM 1612 O O . ILE A 1 205 ? -35.590 -21.571 70.231 1.00 95.69 205 ILE A O 1
ATOM 1616 N N . ILE A 1 206 ? -33.768 -20.999 69.045 1.00 94.88 206 ILE A N 1
ATOM 1617 C CA . ILE A 1 206 ? -32.799 -21.327 70.102 1.00 94.88 206 ILE A CA 1
ATOM 1618 C C . ILE A 1 206 ? -33.066 -20.491 71.359 1.00 94.88 206 ILE A C 1
ATOM 1620 O O . ILE A 1 206 ? -33.118 -21.046 72.456 1.00 94.88 206 ILE A O 1
ATOM 1624 N N . ILE A 1 207 ? -33.292 -19.182 71.215 1.00 94.25 207 ILE A N 1
ATOM 1625 C CA . ILE A 1 207 ? -33.624 -18.293 72.338 1.00 94.25 207 ILE A CA 1
ATOM 1626 C C . ILE A 1 207 ? -34.915 -18.752 73.032 1.00 94.25 207 ILE A C 1
ATOM 1628 O O . ILE A 1 207 ? -34.943 -18.845 74.259 1.00 94.25 207 ILE A O 1
ATOM 1632 N N . ILE A 1 208 ? -35.966 -19.086 72.274 1.00 93.69 208 ILE A N 1
ATOM 1633 C CA . ILE A 1 208 ? -37.231 -19.595 72.830 1.00 93.69 208 ILE A CA 1
ATOM 1634 C C . ILE A 1 208 ? -36.996 -20.896 73.609 1.00 93.69 208 ILE A C 1
ATOM 1636 O O . ILE A 1 208 ? -37.488 -21.021 74.729 1.00 93.69 208 ILE A O 1
ATOM 1640 N N . ILE A 1 209 ? -36.225 -21.842 73.060 1.00 91.88 209 ILE A N 1
ATOM 1641 C CA . ILE A 1 209 ? -35.888 -23.103 73.741 1.00 91.88 209 ILE A CA 1
ATOM 1642 C C . ILE A 1 209 ? -35.166 -22.821 75.064 1.00 91.88 209 ILE A C 1
ATOM 1644 O O . ILE A 1 209 ? -35.563 -23.368 76.093 1.00 91.88 209 ILE A O 1
ATOM 1648 N N . ILE A 1 210 ? -34.163 -21.935 75.065 1.00 90.94 210 ILE A N 1
ATOM 1649 C CA . ILE A 1 210 ? -33.420 -21.545 76.275 1.00 90.94 210 ILE A CA 1
ATOM 1650 C C . ILE A 1 210 ? -34.365 -20.945 77.330 1.00 90.94 210 ILE A C 1
ATOM 1652 O O . ILE A 1 210 ? -34.314 -21.344 78.495 1.00 90.94 210 ILE A O 1
ATOM 1656 N N . ILE A 1 211 ? -35.260 -20.030 76.934 1.00 89.94 211 ILE A N 1
ATOM 1657 C CA . ILE A 1 211 ? -36.243 -19.413 77.842 1.00 89.94 211 ILE A CA 1
ATOM 1658 C C . ILE A 1 211 ? -37.194 -20.470 78.424 1.00 89.94 211 ILE A C 1
ATOM 1660 O O . ILE A 1 211 ? -37.446 -20.471 79.631 1.00 89.94 211 ILE A O 1
ATOM 1664 N N . THR A 1 212 ? -37.716 -21.382 77.600 1.00 85.88 212 THR A N 1
ATOM 1665 C CA . THR A 1 212 ? -38.621 -22.449 78.057 1.00 85.88 212 THR A CA 1
ATOM 1666 C C . THR A 1 212 ? -37.915 -23.419 79.007 1.00 85.88 212 THR A C 1
ATOM 1668 O O . THR A 1 212 ? -38.494 -23.788 80.028 1.00 85.88 212 THR A O 1
ATOM 1671 N N . MET A 1 213 ? -36.654 -23.784 78.740 1.00 82.50 213 MET A N 1
ATOM 1672 C CA . MET A 1 213 ? -35.858 -24.603 79.664 1.00 82.50 213 MET A CA 1
ATOM 1673 C C . MET A 1 213 ? -35.613 -23.891 80.999 1.00 82.50 213 MET A C 1
ATOM 1675 O O . MET A 1 213 ? -35.765 -24.515 82.045 1.00 82.50 213 MET A O 1
ATOM 1679 N N . SER A 1 214 ? -35.327 -22.583 80.983 1.00 79.25 214 SER A N 1
ATOM 1680 C CA . SER A 1 214 ? -35.148 -21.786 82.205 1.00 79.25 214 SER A CA 1
ATOM 1681 C C . SER A 1 214 ? -36.413 -21.741 83.080 1.00 79.25 214 SER A C 1
ATOM 1683 O O . SER A 1 214 ? -36.301 -21.797 84.306 1.00 79.25 214 SER A O 1
ATOM 1685 N N . LYS A 1 215 ? -37.610 -21.723 82.474 1.00 74.31 215 LYS A N 1
ATOM 1686 C CA . LYS A 1 215 ? -38.900 -21.771 83.193 1.00 74.31 215 LYS A CA 1
ATOM 1687 C C . LYS A 1 215 ? -39.227 -23.134 83.816 1.00 74.31 215 LYS A C 1
ATOM 1689 O O . LYS A 1 215 ? -39.981 -23.176 84.777 1.00 74.31 215 LYS A O 1
ATOM 1694 N N . MET A 1 216 ? -38.681 -24.241 83.308 1.00 62.94 216 MET A N 1
ATOM 1695 C CA . MET A 1 216 ? -38.883 -25.571 83.914 1.00 62.94 216 MET A CA 1
ATOM 1696 C C . MET A 1 216 ? -38.006 -25.802 85.154 1.00 62.94 216 MET A C 1
ATOM 1698 O O . MET A 1 216 ? -38.293 -26.685 85.956 1.00 62.94 216 MET A O 1
ATOM 1702 N N . SER A 1 217 ? -36.950 -25.006 85.327 1.00 60.34 217 SER A N 1
ATOM 1703 C CA . SER A 1 217 ? -36.029 -25.077 86.469 1.00 60.34 217 SER A CA 1
ATOM 1704 C C . SER A 1 217 ? -36.428 -24.221 87.681 1.00 60.34 217 SER A C 1
ATOM 1706 O O . SER A 1 217 ? -35.690 -24.205 88.663 1.00 60.34 217 SER A O 1
ATOM 1708 N N . THR A 1 218 ? -37.573 -23.526 87.661 1.00 53.00 218 THR A N 1
ATOM 1709 C CA . THR A 1 218 ? -38.108 -22.852 88.859 1.00 53.00 218 THR A CA 1
ATOM 1710 C C . THR A 1 218 ? -38.969 -23.829 89.668 1.00 53.00 218 THR A C 1
ATOM 1712 O O . THR A 1 218 ? -40.016 -24.246 89.168 1.00 53.00 218 THR A O 1
ATOM 1715 N N . PRO A 1 219 ? -38.574 -24.223 90.893 1.00 49.22 219 PRO A N 1
ATOM 1716 C CA . PRO A 1 219 ? -39.399 -25.078 91.736 1.00 49.22 219 PRO A CA 1
ATOM 1717 C C . PRO A 1 219 ? -40.642 -24.322 92.221 1.00 49.22 219 PRO A C 1
ATOM 1719 O O . PRO A 1 219 ? -40.567 -23.160 92.614 1.00 49.22 219 PRO A O 1
ATOM 1722 N N . VAL A 1 220 ? -41.786 -25.009 92.207 1.00 49.22 220 VAL A N 1
ATOM 1723 C CA . VAL A 1 220 ? -43.024 -24.589 92.873 1.00 49.22 220 VAL A CA 1
ATOM 1724 C C . VAL A 1 220 ? -42.749 -24.524 94.376 1.00 49.22 220 VAL A C 1
ATOM 1726 O O . VAL A 1 220 ? -42.759 -25.544 95.060 1.00 49.22 220 VAL A O 1
ATOM 1729 N N . SER A 1 221 ? -42.461 -23.335 94.896 1.00 51.31 221 SER A N 1
ATOM 1730 C CA . SER A 1 221 ? -42.403 -23.073 96.335 1.00 51.31 221 SER A CA 1
ATOM 1731 C C . SER A 1 221 ? -43.203 -21.818 96.659 1.00 51.31 221 SER A C 1
ATOM 1733 O O . SER A 1 221 ? -42.649 -20.809 97.081 1.00 51.31 221 SER A O 1
ATOM 1735 N N . GLU A 1 222 ? -44.510 -21.865 96.424 1.00 52.41 222 GLU A N 1
ATOM 1736 C CA . GLU A 1 222 ? -45.424 -20.820 96.886 1.00 52.41 222 GLU A CA 1
ATOM 1737 C C . GLU A 1 222 ? -46.827 -21.400 97.116 1.00 52.41 222 GLU A C 1
ATOM 1739 O O . GLU A 1 222 ? -47.787 -21.020 96.465 1.00 52.41 222 GLU A O 1
ATOM 1744 N N . GLU A 1 223 ? -46.955 -22.370 98.034 1.00 47.97 223 GLU A N 1
ATOM 1745 C CA . GLU A 1 223 ? -48.269 -22.706 98.614 1.00 47.97 223 GLU A CA 1
ATOM 1746 C C . GLU A 1 223 ? -48.202 -23.426 99.978 1.00 47.97 223 GLU A C 1
ATOM 1748 O O . GLU A 1 223 ? -48.978 -24.332 100.240 1.00 47.97 223 GLU A O 1
ATOM 1753 N N . VAL A 1 224 ? -47.287 -23.062 100.887 1.00 48.72 224 VAL A N 1
ATOM 1754 C CA . VAL A 1 224 ? -47.378 -23.508 102.298 1.00 48.72 224 VAL A CA 1
ATOM 1755 C C . VAL A 1 224 ? -46.751 -22.470 103.235 1.00 48.72 224 VAL A C 1
ATOM 1757 O O . VAL A 1 224 ? -45.658 -22.698 103.739 1.00 48.72 224 VAL A O 1
ATOM 1760 N N . ASN A 1 225 ? -47.391 -21.317 103.483 1.00 46.94 225 ASN A N 1
ATOM 1761 C CA . ASN A 1 225 ? -47.129 -20.602 104.746 1.00 46.94 225 ASN A CA 1
ATOM 1762 C C . ASN A 1 225 ? -48.195 -19.573 105.167 1.00 46.94 225 ASN A C 1
ATOM 1764 O O . ASN A 1 225 ? -47.890 -18.403 105.386 1.00 46.94 225 ASN A O 1
ATOM 1768 N N . SER A 1 226 ? -49.452 -19.993 105.313 1.00 48.88 226 SER A N 1
ATOM 1769 C CA . SER A 1 226 ? -50.464 -19.161 105.988 1.00 48.88 226 SER A CA 1
ATOM 1770 C C . SER A 1 226 ? -51.260 -19.857 107.096 1.00 48.88 226 SER A C 1
ATOM 1772 O O . SER A 1 226 ? -52.136 -19.218 107.657 1.00 48.88 226 SER A O 1
ATOM 1774 N N . ASN A 1 227 ? -50.949 -21.105 107.487 1.00 49.75 227 ASN A N 1
ATOM 1775 C CA . ASN A 1 227 ? -51.826 -21.868 108.397 1.00 49.75 227 ASN A CA 1
ATOM 1776 C C . ASN A 1 227 ? -51.159 -22.636 109.564 1.00 49.75 227 ASN A C 1
ATOM 1778 O O . ASN A 1 227 ? -51.809 -23.510 110.127 1.00 49.75 227 ASN A O 1
ATOM 1782 N N . ILE A 1 228 ? -49.908 -22.368 109.978 1.00 47.19 228 ILE A N 1
ATOM 1783 C CA . ILE A 1 228 ? -49.295 -23.126 111.104 1.00 47.19 228 ILE A CA 1
ATOM 1784 C C . ILE A 1 228 ? -48.468 -22.248 112.060 1.00 47.19 228 ILE A C 1
ATOM 1786 O O . ILE A 1 228 ? -47.311 -22.544 112.325 1.00 47.19 228 ILE A O 1
ATOM 1790 N N . PHE A 1 229 ? -49.033 -21.166 112.601 1.00 42.78 229 PHE A N 1
ATOM 1791 C CA . PHE A 1 229 ? -48.490 -20.548 113.827 1.00 42.78 229 PHE A CA 1
ATOM 1792 C C . PHE A 1 229 ? -49.592 -19.872 114.662 1.00 42.78 229 PHE A C 1
ATOM 1794 O O . PHE A 1 229 ? -49.471 -18.739 115.110 1.00 42.78 229 PHE A O 1
ATOM 1801 N N . GLU A 1 230 ? -50.685 -20.596 114.892 1.00 49.97 230 GLU A N 1
ATOM 1802 C CA . GLU A 1 230 ? -51.542 -20.398 116.064 1.00 49.97 230 GLU A CA 1
ATOM 1803 C C . GLU A 1 230 ? -51.661 -21.747 116.787 1.00 49.97 230 GLU A C 1
ATOM 1805 O O . GLU A 1 230 ? -51.811 -22.779 116.138 1.00 49.97 230 GLU A O 1
ATOM 1810 N N . ALA A 1 231 ? -51.596 -21.707 118.124 1.00 41.66 231 ALA A N 1
ATOM 1811 C CA . ALA A 1 231 ? -51.435 -22.821 119.076 1.00 41.66 231 ALA A CA 1
ATOM 1812 C C . ALA A 1 231 ? -49.982 -23.336 119.170 1.00 41.66 231 ALA A C 1
ATOM 1814 O O . ALA A 1 231 ? -49.374 -23.715 118.183 1.00 41.66 231 ALA A O 1
ATOM 1815 N N . SER A 1 232 ? -49.307 -23.417 120.317 1.00 42.56 232 SER A N 1
ATOM 1816 C CA . SER A 1 232 ? -49.700 -23.415 121.734 1.00 42.56 232 SER A CA 1
ATOM 1817 C C . SER A 1 232 ? -48.377 -23.274 122.525 1.00 42.56 232 SER A C 1
ATOM 1819 O O . SER A 1 232 ? -47.390 -23.890 122.148 1.00 42.56 232 SER A O 1
ATOM 1821 N N . PHE A 1 233 ? -48.228 -22.319 123.447 1.00 45.56 233 PHE A N 1
ATOM 1822 C CA . PHE A 1 233 ? -48.484 -22.460 124.889 1.00 45.56 233 PHE A CA 1
ATOM 1823 C C . PHE A 1 233 ? -47.476 -23.336 125.682 1.00 45.56 233 PHE A C 1
ATOM 1825 O O . PHE A 1 233 ? -47.281 -24.503 125.370 1.00 45.56 233 PHE A O 1
ATOM 1832 N N . TYR A 1 234 ? -46.996 -22.741 126.790 1.00 39.81 234 TYR A N 1
ATOM 1833 C CA . TYR A 1 234 ? -46.557 -23.314 128.083 1.00 39.81 234 TYR A CA 1
ATOM 1834 C C . TYR A 1 234 ? -45.055 -23.483 128.445 1.00 39.81 234 TYR A C 1
ATOM 1836 O O . TYR A 1 234 ? -44.371 -24.372 127.956 1.00 39.81 234 TYR A O 1
ATOM 1844 N N . THR A 1 235 ? -44.684 -22.726 129.506 1.00 42.50 235 THR A N 1
ATOM 1845 C CA . THR A 1 235 ? -43.865 -23.077 130.712 1.00 42.50 235 THR A CA 1
ATOM 1846 C C . THR A 1 235 ? -42.352 -23.303 130.565 1.00 42.50 235 THR A C 1
ATOM 1848 O O . THR A 1 235 ? -41.937 -23.953 129.620 1.00 42.50 235 THR A O 1
ATOM 1851 N N . VAL A 1 236 ? -41.447 -22.855 131.453 1.00 43.91 236 VAL A N 1
ATOM 1852 C CA . VAL A 1 236 ? -41.448 -22.235 132.806 1.00 43.91 236 VAL A CA 1
ATOM 1853 C C . VAL A 1 236 ? -40.373 -21.146 132.819 1.00 43.91 236 VAL A C 1
ATOM 1855 O O . VAL A 1 236 ? -39.328 -21.377 132.171 1.00 43.91 236 VAL A O 1
#

Secondary structure (DSSP, 8-state):
-----EEEEEEE-TTTTT-TTT---SSSBPTT-SSBHHHHHHHHHHHHHHHHHTTEEEEEEEHHHHHHHHHH-HHHHHHHHH---PPP--TTGGGSSTT--S--S-----TT-----TTPPPP-S------S---TT-S------HHHHHHHHHHHHHHHHHHHHHHHHHHHHHHHHHHHHHHHHHHHHHHHHHHHHHHHHHHHHHHHHHHHHHHHTS----S--SSS--------

Radius of gyration: 49.5 Å; chains: 1; bounding box: 79×54×183 Å

Organism: Holothuria leucospilota (NCBI:txid206669)

Sequence (236 aa):
MASITRPFTNFYGCVWHGCPRCQTDRCKKVPGSRFTMEDTYLKTLKKTKMLQKNMYDVVEMWDCDFDRLVKTDPEMRAFVKAMAYREPLNPRDAFFGGHTNATCLEYQTQEGKSKCNKYGVYPIGHPIIVTENFEPGDRFHFIIAINTIIAITAITAITAITAITAITAITAIIAITAITAITAITIIIIIIIIIIIIIIIIIIIIIIIIITMSKMSTPVSEEVNSNIFEASFYTV

Foldseek 3Di:
DDPPAAEDEDEAECLQQLPVVPNVPQQPDRPPDPDGSVRSVVVVVVVVVVCVVVRHPYHYHYPVNLVVCCVPPPVSVVVVVPDPDDPPPDVVVVVPPPDPDPPCPDDDDDPDDDDDDPPDDDDDDDDDDDPDDDDPDDPDDPDDDPVPVVVVVVVVVVVVVVVVVVVVVVVVVVVVVVVVVVVVVVVVVVVVVVVVVVVVVVVVVVVVVVVVVVVVPDDPDPDDDDPPPDDDDDDD